Protein AF-A0A3A6NX16-F1 (afdb_monomer)

Radius of gyration: 18.38 Å; Cα contacts (8 Å, |Δi|>4): 315; chains: 1; bounding box: 46×54×52 Å

Nearest PDB structures (foldseek):
  1qys-assembly1_A  TM=7.594E-01  e=1.951E+00  unclassified

pLDDT: mean 85.38, std 14.46, range [30.22, 98.06]

Structure (mmCIF, N/CA/C/O backbone):
data_AF-A0A3A6NX16-F1
#
_entry.id   AF-A0A3A6NX16-F1
#
loop_
_atom_site.group_PDB
_atom_site.id
_atom_site.type_symbol
_atom_site.label_atom_id
_atom_site.label_alt_id
_atom_site.label_comp_id
_atom_site.label_asym_id
_atom_site.label_entity_id
_atom_site.label_seq_id
_atom_site.pdbx_PDB_ins_code
_atom_site.Cartn_x
_atom_site.Cartn_y
_atom_site.Cartn_z
_atom_site.occupancy
_atom_site.B_iso_or_equiv
_atom_site.auth_seq_id
_atom_site.auth_comp_id
_atom_site.auth_asym_id
_atom_site.auth_atom_id
_atom_site.pdbx_PDB_model_num
ATOM 1 N N . MET A 1 1 ? 10.074 -17.725 27.123 1.00 30.22 1 MET A N 1
ATOM 2 C CA . MET A 1 1 ? 9.004 -18.569 26.551 1.00 30.22 1 MET A CA 1
ATOM 3 C C . MET A 1 1 ? 8.259 -17.743 25.515 1.00 30.22 1 MET A C 1
ATOM 5 O O . MET A 1 1 ? 7.562 -16.812 25.888 1.00 30.22 1 MET A O 1
ATOM 9 N N . SER A 1 2 ? 8.503 -18.007 24.228 1.00 31.23 2 SER A N 1
ATOM 10 C CA . SER A 1 2 ? 7.833 -17.320 23.118 1.00 31.23 2 SER A CA 1
ATOM 11 C C . SER A 1 2 ? 6.435 -17.913 22.949 1.00 31.23 2 SER A C 1
ATOM 13 O O . SER A 1 2 ? 6.292 -19.089 22.618 1.00 31.23 2 SER A O 1
ATOM 15 N N . SER A 1 3 ? 5.406 -17.127 23.252 1.00 31.05 3 SER A N 1
ATOM 16 C CA . SER A 1 3 ? 4.016 -17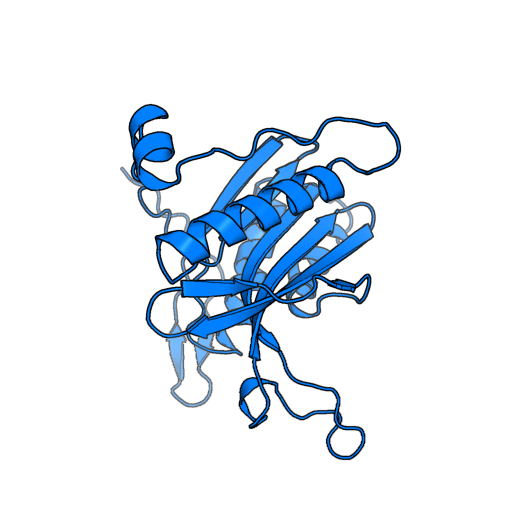.487 22.988 1.00 31.05 3 SER A CA 1
ATOM 17 C C . SER A 1 3 ? 3.767 -17.360 21.485 1.00 31.05 3 SER A C 1
ATOM 19 O O . SER A 1 3 ? 3.458 -16.273 20.998 1.00 31.05 3 SER A O 1
ATOM 21 N N . PHE A 1 4 ? 3.878 -18.465 20.748 1.00 38.28 4 PHE A N 1
ATOM 22 C CA . PHE A 1 4 ? 3.335 -18.550 19.396 1.00 38.28 4 PHE A CA 1
ATOM 23 C C . PHE A 1 4 ? 1.813 -18.374 19.472 1.00 38.28 4 PHE A C 1
ATOM 25 O O . PHE A 1 4 ? 1.086 -19.269 19.910 1.00 38.28 4 PHE A O 1
ATOM 32 N N . SER A 1 5 ? 1.337 -17.194 19.075 1.00 41.31 5 SER A N 1
ATOM 33 C CA . SER A 1 5 ? -0.071 -16.931 18.786 1.00 41.31 5 SER A CA 1
ATOM 34 C C . SER A 1 5 ? -0.510 -17.893 17.681 1.00 41.31 5 SER A C 1
ATOM 36 O O . SER A 1 5 ? -0.224 -17.670 16.507 1.00 41.31 5 SER A O 1
ATOM 38 N N . HIS A 1 6 ? -1.147 -19.000 18.058 1.00 40.78 6 HIS A N 1
ATOM 39 C CA . HIS A 1 6 ? -1.667 -19.975 17.108 1.00 40.78 6 HIS A CA 1
ATOM 40 C C . HIS A 1 6 ? -2.805 -19.324 16.317 1.00 40.78 6 HIS A C 1
ATOM 42 O O . HIS A 1 6 ? -3.879 -19.051 16.859 1.00 40.78 6 HIS A O 1
ATOM 48 N N . TYR A 1 7 ? -2.564 -19.066 15.033 1.00 49.22 7 TYR A N 1
ATOM 49 C CA . TYR A 1 7 ? -3.615 -18.706 14.092 1.00 49.22 7 TYR A CA 1
ATOM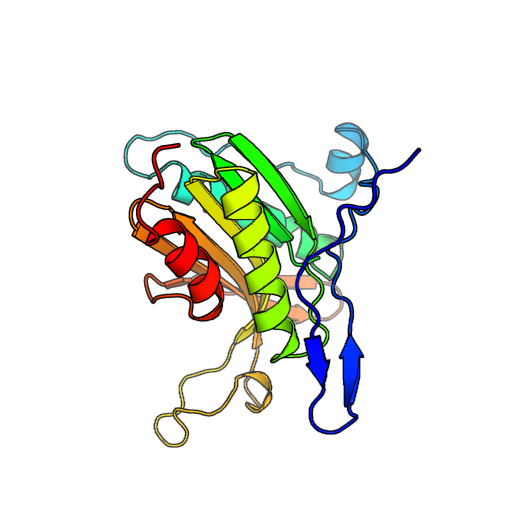 50 C C . TYR A 1 7 ? -4.677 -19.817 14.080 1.00 49.22 7 TYR A C 1
ATOM 52 O O . TYR A 1 7 ? -4.355 -21.001 14.019 1.00 49.22 7 TYR A O 1
ATOM 60 N N . ARG A 1 8 ? -5.958 -19.438 14.177 1.00 52.66 8 ARG A N 1
ATOM 61 C CA . ARG A 1 8 ? -7.108 -20.368 14.201 1.00 52.66 8 ARG A CA 1
ATOM 62 C C . ARG A 1 8 ? -7.601 -20.768 12.807 1.00 52.66 8 ARG A C 1
ATOM 64 O O . ARG A 1 8 ? -8.651 -21.394 12.701 1.00 52.66 8 ARG A O 1
ATOM 71 N N . ILE A 1 9 ? -6.899 -20.365 11.750 1.00 58.56 9 ILE A N 1
ATOM 72 C CA . ILE A 1 9 ? -7.273 -20.692 10.375 1.00 58.56 9 ILE A CA 1
ATOM 73 C C . ILE A 1 9 ? -6.296 -21.734 9.846 1.00 58.56 9 ILE A C 1
ATOM 75 O O . ILE A 1 9 ? -5.088 -21.512 9.825 1.00 58.56 9 ILE A O 1
ATOM 79 N N . VAL A 1 10 ? -6.855 -22.859 9.417 1.00 59.03 10 VAL A N 1
ATOM 80 C CA . VAL A 1 10 ? -6.158 -23.909 8.683 1.00 59.03 10 VAL A CA 1
ATOM 81 C C . VAL A 1 10 ? -6.579 -23.773 7.229 1.00 59.03 10 VAL A C 1
ATOM 83 O O . VAL A 1 10 ? -7.777 -23.778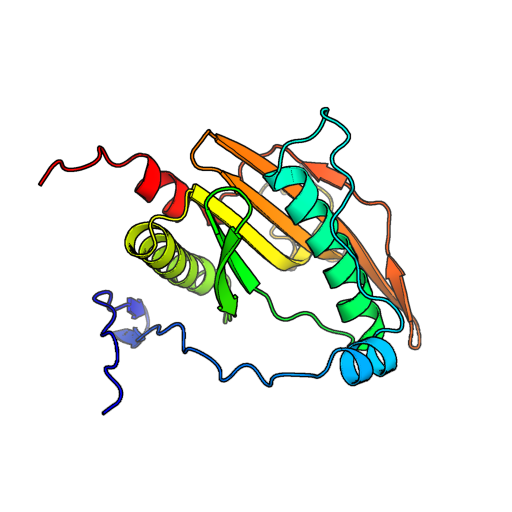 6.943 1.00 59.03 10 VAL A O 1
ATOM 86 N N . TRP A 1 11 ? -5.614 -23.635 6.326 1.00 68.19 11 TRP A N 1
ATOM 87 C CA . TRP A 1 11 ? -5.888 -23.611 4.896 1.00 68.19 11 TRP A CA 1
ATOM 88 C C . TRP A 1 11 ? -5.587 -24.982 4.317 1.00 68.19 11 TRP A C 1
ATOM 90 O O . TRP A 1 11 ? -4.546 -25.565 4.600 1.00 68.19 11 TRP A O 1
ATOM 100 N N . LEU A 1 12 ? -6.526 -25.510 3.540 1.00 75.56 12 LEU A N 1
ATOM 101 C CA . LEU A 1 12 ? -6.397 -26.801 2.881 1.00 75.56 12 LEU A CA 1
ATOM 102 C C . LEU A 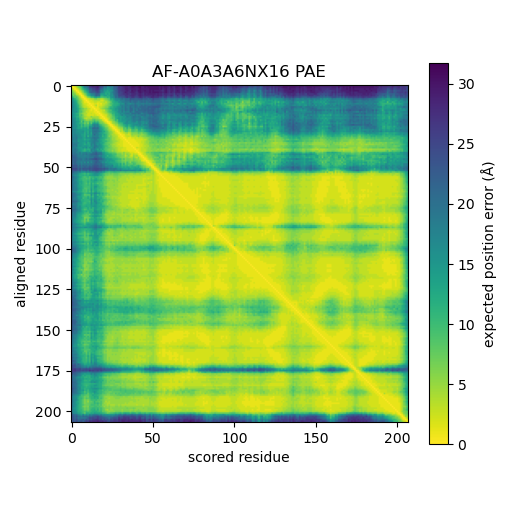1 12 ? -6.342 -26.562 1.376 1.00 75.56 12 LEU A C 1
ATOM 104 O O . LEU A 1 12 ? -7.310 -26.066 0.793 1.00 75.56 12 LEU A O 1
ATOM 108 N N . LYS A 1 13 ? -5.233 -26.932 0.736 1.00 72.44 13 LYS A N 1
ATOM 109 C CA . LYS A 1 13 ? -5.147 -26.955 -0.725 1.00 72.44 13 LYS A CA 1
ATOM 110 C C . LYS A 1 13 ? -6.027 -28.083 -1.241 1.00 72.44 13 LYS A C 1
ATOM 112 O O . LYS A 1 13 ? -5.691 -29.246 -1.079 1.00 72.44 13 LYS A O 1
ATOM 117 N N . LEU A 1 14 ? -7.152 -27.764 -1.876 1.00 75.12 14 LEU A N 1
ATOM 118 C CA . LEU A 1 14 ? -8.091 -28.787 -2.355 1.00 75.12 14 LEU A CA 1
ATOM 119 C C . LEU A 1 14 ? -7.477 -29.809 -3.336 1.00 75.12 14 LEU A C 1
ATOM 121 O O . LEU A 1 14 ? -7.807 -30.985 -3.203 1.00 75.12 14 LEU A O 1
ATOM 125 N N . PRO A 1 15 ? -6.584 -29.435 -4.278 1.00 77.00 15 PRO A N 1
ATOM 126 C CA . PRO A 1 15 ? -6.014 -30.406 -5.214 1.00 77.00 15 PRO A CA 1
ATOM 127 C C . PRO A 1 15 ? -5.043 -31.399 -4.565 1.00 77.00 15 PRO A C 1
ATOM 129 O O . PRO A 1 15 ? -4.977 -32.547 -4.992 1.00 77.00 15 PRO A O 1
ATOM 132 N N . THR A 1 16 ? -4.281 -30.963 -3.557 1.00 81.00 16 THR A N 1
ATOM 133 C CA . THR A 1 16 ? -3.234 -31.780 -2.916 1.00 81.00 16 THR A CA 1
ATOM 134 C C . THR A 1 16 ? -3.640 -32.308 -1.542 1.00 81.00 16 THR A C 1
ATOM 136 O O . THR A 1 16 ? -2.970 -33.178 -0.996 1.00 81.00 16 THR A O 1
ATOM 139 N N . LEU A 1 17 ? -4.738 -31.793 -0.980 1.00 79.56 17 LEU A N 1
ATOM 140 C CA . LEU A 1 17 ? -5.166 -31.971 0.410 1.00 79.56 17 LEU A CA 1
ATOM 141 C C . LEU A 1 17 ? -4.080 -31.604 1.433 1.00 79.56 17 LEU A C 1
ATOM 143 O O . LEU A 1 17 ? -4.136 -32.018 2.591 1.00 79.56 17 LEU A O 1
ATOM 147 N N . GLU A 1 18 ? -3.099 -30.804 1.022 1.00 76.81 18 GLU A N 1
ATOM 148 C CA . GLU A 1 18 ? -2.051 -30.325 1.908 1.00 76.81 18 GLU A CA 1
ATOM 149 C C . GLU A 1 18 ? -2.591 -29.209 2.791 1.00 76.81 18 GLU A C 1
ATOM 151 O O . GLU A 1 18 ? -3.256 -28.274 2.332 1.00 76.81 18 GLU A O 1
ATOM 156 N N . ILE A 1 19 ? -2.277 -29.313 4.077 1.00 71.56 19 ILE A N 1
ATOM 157 C CA . ILE A 1 19 ? -2.559 -28.268 5.046 1.00 71.56 19 ILE A CA 1
ATOM 158 C C . ILE A 1 19 ? -1.429 -27.243 4.987 1.00 71.56 19 ILE A C 1
ATOM 160 O O . ILE A 1 19 ? -0.277 -27.569 5.273 1.00 71.56 19 ILE A O 1
ATOM 164 N N . GLU A 1 20 ? -1.767 -25.995 4.683 1.00 65.38 20 GLU A N 1
ATOM 165 C CA . GLU A 1 20 ? -0.867 -24.863 4.853 1.00 65.38 20 GLU A CA 1
ATOM 166 C C . GLU A 1 20 ? -1.217 -24.072 6.112 1.00 65.38 20 GLU A C 1
ATOM 168 O O . GLU A 1 20 ? -2.339 -23.601 6.327 1.00 65.38 20 GLU A O 1
ATOM 173 N N . TYR A 1 21 ? -0.199 -23.916 6.955 1.00 62.16 21 TYR A N 1
ATOM 174 C CA . TYR A 1 21 ? -0.228 -23.017 8.094 1.00 62.16 21 TYR A CA 1
ATOM 175 C C . TYR A 1 21 ? 0.374 -21.688 7.664 1.00 62.16 21 TYR A C 1
ATOM 177 O O . TYR A 1 21 ? 1.591 -21.562 7.518 1.00 62.16 21 TYR A O 1
ATOM 185 N N . TYR A 1 22 ? -0.469 -20.677 7.498 1.00 62.78 22 TYR A N 1
ATOM 186 C CA . TYR A 1 22 ? 0.018 -19.322 7.300 1.00 62.78 22 TYR A CA 1
ATOM 187 C C . TYR A 1 22 ? 0.221 -18.662 8.658 1.00 62.78 22 TYR A C 1
ATOM 189 O O . TYR A 1 22 ? -0.709 -18.500 9.448 1.00 62.78 22 TYR A O 1
ATOM 197 N N . SER A 1 23 ? 1.462 -18.274 8.923 1.00 58.19 23 SER A N 1
ATOM 198 C CA . SER A 1 23 ? 1.802 -17.394 10.031 1.00 58.19 23 SER A CA 1
ATOM 199 C C . SER A 1 23 ? 2.431 -16.137 9.462 1.00 58.19 23 SER A C 1
ATOM 201 O O . SER A 1 23 ? 3.436 -16.250 8.753 1.00 58.19 23 SER A O 1
ATOM 203 N N . ILE A 1 24 ? 1.917 -14.958 9.815 1.00 61.41 24 ILE A N 1
ATOM 204 C CA . ILE A 1 24 ? 2.731 -13.753 9.670 1.00 61.41 24 ILE A CA 1
ATOM 205 C C . ILE A 1 24 ? 3.784 -13.860 10.766 1.00 61.41 24 ILE A C 1
ATOM 207 O O . ILE A 1 24 ? 3.491 -13.715 11.951 1.00 61.41 24 ILE A O 1
ATOM 211 N N . ARG A 1 25 ? 5.001 -14.249 10.387 1.00 57.19 25 ARG A N 1
ATOM 212 C CA . ARG A 1 25 ? 6.107 -14.274 11.339 1.00 57.19 25 ARG A CA 1
ATOM 213 C C . ARG A 1 25 ? 6.480 -12.831 11.628 1.00 57.19 25 ARG A C 1
ATOM 215 O O . ARG A 1 25 ? 6.750 -12.077 10.694 1.00 57.19 25 ARG A O 1
ATOM 222 N N . ASP A 1 26 ? 6.551 -12.481 12.907 1.00 58.38 26 ASP A N 1
ATOM 223 C CA . ASP A 1 26 ? 7.311 -11.311 13.326 1.00 58.38 26 ASP A CA 1
ATOM 224 C C . ASP A 1 26 ? 8.751 -11.532 12.848 1.00 58.38 26 ASP A C 1
ATOM 226 O O . ASP A 1 26 ? 9.490 -12.354 13.398 1.00 58.38 26 ASP A O 1
ATOM 230 N N . MET A 1 27 ? 9.135 -10.869 11.758 1.00 55.00 27 MET A N 1
ATOM 231 C CA . MET A 1 27 ? 10.531 -10.861 11.353 1.00 55.00 27 MET A CA 1
ATOM 232 C C . MET A 1 27 ? 11.284 -9.949 12.318 1.00 55.00 27 MET A C 1
ATOM 234 O O . MET A 1 27 ? 10.807 -8.844 12.594 1.00 55.00 27 MET A O 1
ATOM 238 N N . PRO A 1 28 ? 12.450 -10.369 12.837 1.00 55.69 28 PRO A N 1
ATOM 239 C CA . PRO A 1 28 ? 13.292 -9.472 13.606 1.00 55.69 28 PRO A CA 1
ATOM 240 C C . PRO A 1 28 ? 13.678 -8.296 12.705 1.00 55.69 28 PRO A C 1
ATOM 242 O O . PRO A 1 28 ? 14.456 -8.440 11.763 1.00 55.69 28 PRO A O 1
ATOM 245 N N . ILE A 1 29 ? 13.094 -7.131 12.977 1.00 61.44 29 ILE A N 1
ATOM 246 C CA . ILE A 1 29 ? 13.427 -5.901 12.268 1.00 61.44 29 ILE A CA 1
ATOM 247 C C . ILE A 1 29 ? 14.812 -5.494 12.755 1.00 61.44 29 ILE A C 1
ATOM 249 O O . ILE A 1 29 ? 14.979 -5.115 13.918 1.00 61.44 29 ILE A O 1
ATOM 253 N N . LYS A 1 30 ? 15.814 -5.584 11.874 1.00 73.75 30 LYS A N 1
ATOM 254 C CA . LYS A 1 30 ? 17.123 -4.997 12.149 1.00 73.75 30 LYS A CA 1
ATOM 255 C C . LYS A 1 30 ? 16.913 -3.505 12.394 1.00 73.75 30 LYS A C 1
ATOM 257 O O . LYS A 1 30 ? 16.416 -2.792 11.524 1.00 73.75 30 LYS A O 1
ATOM 262 N N . GLN A 1 31 ? 17.256 -3.049 13.592 1.00 75.62 31 GLN A N 1
ATOM 263 C CA . GLN A 1 31 ? 17.264 -1.626 13.889 1.00 75.62 31 GLN A CA 1
ATOM 264 C C . GLN A 1 31 ? 18.488 -1.014 13.219 1.00 75.62 31 GLN A C 1
ATOM 266 O O . GLN A 1 31 ? 19.602 -1.502 13.398 1.00 75.62 31 GLN A O 1
ATOM 271 N N . PHE A 1 32 ? 18.251 0.028 12.435 1.00 81.25 32 PHE A N 1
ATOM 272 C CA . PHE A 1 32 ? 19.298 0.845 11.841 1.00 81.25 32 PHE A CA 1
ATOM 273 C C . PHE A 1 32 ? 19.342 2.183 12.570 1.00 81.25 32 PHE A C 1
ATOM 275 O O . PHE A 1 32 ? 18.293 2.718 12.948 1.00 81.25 32 PHE A O 1
ATOM 282 N N . SER A 1 33 ? 20.538 2.734 12.758 1.00 87.44 33 SER A N 1
ATOM 283 C CA . SER A 1 33 ? 20.670 4.110 13.220 1.00 87.44 33 SER A CA 1
ATOM 284 C C . SER A 1 33 ? 20.188 5.081 12.141 1.00 87.44 33 SER A C 1
ATOM 286 O O . SER A 1 33 ? 20.111 4.763 10.949 1.00 87.44 33 SER A O 1
ATOM 288 N N . LYS A 1 34 ? 19.862 6.309 12.549 1.00 85.94 34 LYS A N 1
ATOM 289 C CA . LYS A 1 34 ? 19.485 7.360 11.599 1.00 85.94 34 LYS A CA 1
ATOM 290 C C . LYS A 1 34 ? 20.629 7.646 10.622 1.00 85.94 34 LYS A C 1
ATOM 292 O O . LYS A 1 34 ? 20.373 7.904 9.450 1.00 85.94 34 LYS A O 1
ATOM 297 N N . GLU A 1 35 ? 21.866 7.585 11.101 1.00 89.75 35 GLU A N 1
ATOM 298 C CA . GLU A 1 35 ? 23.083 7.809 10.324 1.00 89.75 35 GLU A CA 1
ATOM 299 C C . GLU A 1 35 ? 23.265 6.720 9.264 1.00 89.75 35 GLU A C 1
ATOM 301 O O . GLU A 1 35 ? 23.503 7.052 8.108 1.00 89.75 35 GLU A O 1
ATOM 306 N N . GLU A 1 36 ? 23.064 5.445 9.617 1.00 88.81 36 GLU A N 1
ATOM 307 C CA . GLU A 1 36 ? 23.107 4.327 8.662 1.00 88.81 36 GLU A CA 1
ATOM 308 C C . GLU A 1 36 ? 22.044 4.486 7.567 1.00 88.81 36 GLU A C 1
ATOM 310 O O . GLU A 1 36 ? 22.325 4.307 6.380 1.00 88.81 36 GLU A O 1
ATOM 315 N N . LEU A 1 37 ? 20.821 4.870 7.948 1.00 87.19 37 LEU A N 1
ATOM 316 C CA . LEU A 1 37 ? 19.737 5.092 6.991 1.00 87.19 37 LEU A CA 1
ATOM 317 C C . LEU A 1 37 ? 20.008 6.294 6.079 1.00 87.19 37 LEU A C 1
ATOM 319 O O . LEU A 1 37 ? 19.726 6.224 4.886 1.00 87.19 37 LEU A O 1
ATOM 323 N N . LEU A 1 38 ? 20.558 7.387 6.612 1.00 89.12 38 LEU A N 1
ATOM 324 C CA . LEU A 1 38 ? 20.944 8.553 5.815 1.00 89.12 38 LEU A CA 1
ATOM 325 C C . LEU A 1 38 ? 22.119 8.243 4.889 1.00 89.12 38 LEU A C 1
ATOM 327 O O . LEU A 1 38 ? 22.115 8.693 3.749 1.00 89.12 38 LEU A O 1
ATOM 331 N N . GLN A 1 39 ? 23.090 7.452 5.343 1.00 90.81 39 GLN A N 1
ATOM 332 C CA . GLN A 1 39 ? 24.206 7.009 4.514 1.00 90.81 39 GLN A CA 1
ATOM 333 C C . GLN A 1 39 ? 23.719 6.154 3.342 1.00 90.81 39 GLN A C 1
ATOM 335 O O . GLN A 1 39 ? 24.193 6.329 2.223 1.00 90.81 39 GLN A O 1
ATOM 340 N N . LYS A 1 40 ? 22.767 5.247 3.592 1.00 90.31 40 LYS A N 1
ATOM 341 C CA . LYS A 1 40 ? 22.240 4.343 2.566 1.00 90.31 40 LYS A CA 1
ATOM 342 C C . LYS A 1 40 ? 21.275 5.040 1.604 1.00 90.31 40 LYS A C 1
ATOM 344 O O . LYS A 1 40 ? 21.428 4.931 0.395 1.00 90.31 40 LYS A O 1
ATOM 349 N N . TYR A 1 41 ? 20.277 5.745 2.131 1.00 89.44 41 TYR A N 1
ATOM 350 C CA . TYR A 1 41 ? 19.167 6.286 1.338 1.00 89.44 41 TYR A CA 1
ATOM 351 C C . TYR A 1 41 ? 19.318 7.776 0.995 1.00 89.44 41 TYR A C 1
ATOM 353 O O . TYR A 1 41 ? 18.494 8.332 0.268 1.00 89.44 41 TYR A O 1
ATOM 361 N N . GLY A 1 42 ? 20.340 8.452 1.527 1.00 88.44 42 GLY A N 1
ATOM 362 C CA . GLY A 1 42 ? 20.666 9.862 1.278 1.00 88.44 42 GLY A CA 1
ATOM 363 C C . GLY A 1 42 ? 19.720 10.863 1.950 1.00 88.44 42 GLY A C 1
ATOM 364 O O . GLY A 1 42 ? 20.160 11.864 2.513 1.00 88.44 42 GLY A O 1
ATOM 365 N N . LYS A 1 43 ? 18.410 10.605 1.921 1.00 86.50 43 LYS A N 1
ATOM 366 C CA . LYS A 1 43 ? 17.383 11.431 2.559 1.00 86.50 43 LYS A CA 1
ATOM 367 C C . LYS A 1 43 ? 16.306 10.568 3.199 1.00 86.50 43 LYS A C 1
ATOM 369 O O . LYS A 1 43 ? 15.900 9.544 2.659 1.00 86.50 43 LYS A O 1
ATOM 374 N N . LEU A 1 44 ? 15.790 11.040 4.327 1.00 80.81 44 LEU A N 1
ATOM 375 C CA . LEU A 1 44 ? 14.595 10.484 4.949 1.00 80.81 44 LEU A CA 1
ATOM 376 C C . LEU A 1 44 ? 13.405 11.371 4.603 1.00 80.81 44 LEU A C 1
ATOM 378 O O . LEU A 1 44 ? 13.469 12.592 4.750 1.00 80.81 44 LEU A O 1
ATOM 382 N N . VAL A 1 45 ? 12.311 10.761 4.151 1.00 81.25 45 VAL A N 1
ATOM 383 C CA . VAL A 1 45 ? 11.060 11.493 3.933 1.00 81.25 45 VAL A CA 1
ATOM 384 C C . VAL A 1 45 ? 10.435 11.759 5.297 1.00 81.25 45 VAL A C 1
ATOM 386 O O . VAL A 1 45 ? 9.943 10.837 5.957 1.00 81.25 45 VAL A O 1
ATOM 389 N N . GLY A 1 46 ? 10.505 13.019 5.722 1.00 74.75 46 GLY A N 1
ATOM 390 C CA . GLY A 1 46 ? 9.855 13.502 6.933 1.00 74.75 46 GLY A CA 1
ATOM 391 C C . GLY A 1 46 ? 8.327 13.529 6.811 1.00 74.75 46 GLY A C 1
ATOM 392 O O . GLY A 1 46 ? 7.780 13.291 5.730 1.00 74.75 46 GLY A O 1
ATOM 393 N N . PRO A 1 47 ? 7.623 13.822 7.915 1.00 74.12 47 PRO A N 1
ATOM 394 C CA . PRO A 1 47 ? 6.177 13.977 7.889 1.00 74.12 47 PRO A CA 1
ATOM 395 C C . PRO A 1 47 ? 5.782 15.100 6.924 1.00 74.12 47 PRO A C 1
ATOM 397 O O . PRO A 1 47 ? 6.346 16.193 6.967 1.00 74.12 47 PRO A O 1
ATOM 400 N N . GLN A 1 48 ? 4.794 14.838 6.067 1.00 74.19 48 GLN A N 1
ATOM 401 C CA . GLN A 1 48 ? 4.228 15.870 5.194 1.00 74.19 48 GLN A CA 1
ATOM 402 C C . GLN A 1 48 ? 3.587 16.966 6.056 1.00 74.19 48 GLN A C 1
ATOM 404 O O . GLN A 1 48 ? 2.888 16.615 7.007 1.00 74.19 48 GLN A O 1
ATOM 409 N N . PRO A 1 49 ? 3.774 18.267 5.781 1.00 71.75 49 PRO A N 1
ATOM 410 C CA . PRO A 1 49 ? 3.152 19.325 6.574 1.00 71.75 49 PRO A CA 1
ATOM 411 C C . PRO A 1 49 ? 1.620 19.196 6.572 1.00 71.75 49 PRO A C 1
ATOM 413 O O . PRO A 1 49 ? 1.014 18.714 5.612 1.00 71.75 49 PRO A O 1
ATOM 416 N N . ASN A 1 50 ? 0.988 19.553 7.693 1.00 76.81 50 ASN A N 1
ATOM 417 C CA . ASN A 1 50 ? -0.468 19.589 7.775 1.00 76.81 50 ASN A CA 1
ATOM 418 C C . ASN A 1 50 ? -0.964 20.931 7.232 1.00 76.81 50 ASN A C 1
ATOM 420 O O . ASN A 1 50 ? -0.951 21.926 7.950 1.00 76.81 50 ASN A O 1
ATOM 424 N N . ASN A 1 51 ? -1.404 20.935 5.978 1.00 74.50 51 ASN A N 1
ATOM 425 C CA . ASN A 1 51 ? -1.932 22.133 5.327 1.00 74.50 51 ASN A CA 1
ATOM 426 C C . ASN A 1 51 ? -3.464 22.258 5.474 1.00 74.50 51 ASN A C 1
ATOM 428 O O . ASN A 1 51 ? -4.059 23.112 4.834 1.00 74.50 51 ASN A O 1
ATOM 432 N N . GLY A 1 52 ? -4.114 21.408 6.282 1.00 73.19 52 GLY A N 1
ATOM 433 C CA . GLY A 1 52 ? -5.560 21.443 6.549 1.00 73.19 52 GLY A CA 1
ATOM 434 C C . GLY A 1 52 ? -6.446 20.754 5.502 1.00 73.19 52 GLY A C 1
ATOM 435 O O . GLY A 1 52 ? -7.491 20.223 5.861 1.00 73.19 52 GLY A O 1
ATOM 436 N N . ASP A 1 53 ? -6.005 20.674 4.245 1.00 78.38 53 ASP A N 1
ATOM 437 C CA . ASP A 1 53 ? -6.848 20.198 3.132 1.00 78.38 53 ASP A CA 1
ATOM 438 C C . ASP A 1 53 ? -6.843 18.678 2.909 1.00 78.38 53 ASP A C 1
ATOM 440 O O . ASP A 1 53 ? -7.668 18.141 2.169 1.00 78.38 53 ASP A O 1
ATOM 444 N N . LYS A 1 54 ? -5.880 17.961 3.494 1.00 85.50 54 LYS A N 1
ATOM 445 C CA . LYS A 1 54 ? -5.683 16.522 3.268 1.00 85.50 54 LYS A CA 1
ATOM 446 C C . LYS A 1 54 ? -5.794 15.748 4.571 1.00 85.50 54 LYS A C 1
ATOM 448 O O . LYS A 1 54 ? -5.244 16.160 5.594 1.00 85.50 54 LYS A O 1
ATOM 453 N N . SER A 1 55 ? -6.461 14.597 4.510 1.00 91.31 55 SER A N 1
ATOM 454 C CA . SER A 1 55 ? -6.589 13.685 5.645 1.00 91.31 55 SER A CA 1
ATOM 455 C C . SER A 1 55 ? -5.215 13.219 6.148 1.00 91.31 55 SER A C 1
ATOM 457 O O . SER A 1 55 ? -4.199 13.248 5.439 1.00 91.31 55 SER A O 1
ATOM 459 N N . ILE A 1 56 ? -5.181 12.738 7.392 1.00 91.19 56 ILE A N 1
ATOM 460 C CA . ILE A 1 56 ? -3.984 12.103 7.951 1.00 91.19 56 ILE A CA 1
ATOM 461 C C . ILE A 1 56 ? -3.572 10.866 7.138 1.00 91.19 56 ILE A C 1
ATOM 463 O O . ILE A 1 56 ? -2.384 10.678 6.878 1.00 91.19 56 ILE A O 1
ATOM 467 N N . LEU A 1 57 ? -4.545 10.072 6.676 1.00 94.25 57 LEU A N 1
ATOM 468 C CA . LEU A 1 57 ? -4.305 8.869 5.884 1.00 94.25 57 LEU A CA 1
ATOM 469 C C . LEU A 1 57 ? -3.631 9.213 4.552 1.00 94.25 57 LEU A C 1
ATOM 471 O O . LEU A 1 57 ? -2.624 8.600 4.202 1.00 94.25 57 LEU A O 1
ATOM 475 N N . PHE A 1 58 ? -4.127 10.239 3.858 1.00 94.44 58 PHE A N 1
ATOM 476 C CA . PHE A 1 58 ? -3.543 10.747 2.619 1.00 94.44 58 PHE A CA 1
ATOM 477 C C . PHE A 1 58 ? -2.093 11.189 2.808 1.00 94.44 58 PHE A C 1
ATOM 479 O O . PHE A 1 58 ? -1.211 10.805 2.038 1.00 94.44 58 PHE A O 1
ATOM 486 N N . ARG A 1 59 ? -1.819 11.961 3.865 1.00 93.06 59 ARG A N 1
ATOM 487 C CA . ARG A 1 59 ? -0.466 12.447 4.173 1.00 93.06 59 ARG A CA 1
ATOM 488 C C . ARG A 1 59 ? 0.506 11.304 4.462 1.00 93.06 59 ARG A C 1
ATOM 490 O O . ARG A 1 59 ? 1.618 11.312 3.936 1.00 93.06 59 ARG A O 1
ATOM 497 N N . LEU A 1 60 ? 0.084 10.317 5.253 1.00 93.44 60 LEU A N 1
ATOM 498 C CA . LEU A 1 60 ? 0.898 9.139 5.556 1.00 93.44 60 LEU A CA 1
ATOM 499 C C . LEU A 1 60 ? 1.130 8.281 4.308 1.00 93.44 60 LEU A C 1
ATOM 501 O O . LEU A 1 60 ? 2.268 7.915 4.028 1.00 93.44 60 LEU A O 1
ATOM 505 N N . ALA A 1 61 ? 0.095 8.019 3.507 1.00 95.50 61 ALA A N 1
ATOM 506 C CA . ALA A 1 61 ? 0.232 7.269 2.258 1.00 95.50 61 ALA A CA 1
ATOM 507 C C . ALA A 1 61 ? 1.165 7.977 1.263 1.00 95.50 61 ALA A C 1
ATOM 509 O O . ALA A 1 61 ? 2.017 7.331 0.655 1.00 95.50 61 ALA A O 1
ATOM 510 N N . THR A 1 62 ? 1.078 9.308 1.162 1.00 95.06 62 THR A N 1
ATOM 511 C CA . THR A 1 62 ? 2.007 10.125 0.361 1.00 95.06 62 THR A CA 1
ATOM 512 C C . THR A 1 62 ? 3.447 9.953 0.843 1.00 95.06 62 THR A C 1
ATOM 514 O O . THR A 1 62 ? 4.354 9.748 0.037 1.00 95.06 62 THR A O 1
ATOM 517 N N . GLN A 1 63 ? 3.668 10.016 2.159 1.00 93.12 63 GLN A N 1
ATOM 518 C CA . GLN A 1 63 ? 4.991 9.828 2.748 1.00 93.12 63 GLN A CA 1
ATOM 519 C C . GLN A 1 63 ? 5.549 8.434 2.434 1.00 93.12 63 GLN A C 1
ATOM 521 O O . GLN A 1 63 ? 6.687 8.329 1.980 1.00 93.12 63 GLN A O 1
ATOM 526 N N . PHE A 1 64 ? 4.751 7.379 2.614 1.00 94.75 64 PHE A N 1
ATOM 527 C CA . PHE A 1 64 ? 5.175 6.011 2.322 1.00 94.75 64 PHE A CA 1
ATOM 528 C C . PHE A 1 64 ? 5.431 5.763 0.839 1.00 94.75 64 PHE A C 1
ATOM 530 O O . PHE A 1 64 ? 6.385 5.067 0.507 1.00 94.75 64 PHE A O 1
ATOM 537 N N . LYS A 1 65 ? 4.653 6.375 -0.058 1.00 96.31 65 LYS A N 1
ATOM 538 C CA . LYS A 1 65 ? 4.909 6.342 -1.504 1.00 96.31 65 LYS A CA 1
ATOM 539 C C . LYS A 1 65 ? 6.285 6.928 -1.838 1.00 96.31 65 LYS A C 1
ATOM 541 O O . LYS A 1 65 ? 7.056 6.307 -2.565 1.00 96.31 65 LYS A O 1
ATOM 546 N N . GLU A 1 66 ? 6.630 8.096 -1.294 1.00 95.62 66 GLU A N 1
ATOM 547 C CA . GLU A 1 66 ? 7.954 8.689 -1.536 1.00 95.62 66 GLU A CA 1
ATOM 548 C C . GLU A 1 66 ? 9.090 7.870 -0.904 1.00 95.62 66 GLU A C 1
ATOM 550 O O . GLU A 1 66 ? 10.160 7.752 -1.497 1.00 95.62 66 GLU A O 1
ATOM 555 N N . GLN A 1 67 ? 8.865 7.257 0.264 1.00 93.56 67 GLN A N 1
ATOM 556 C CA . GLN A 1 67 ? 9.837 6.336 0.867 1.00 93.56 67 GLN A CA 1
ATOM 557 C C . GLN A 1 67 ? 10.039 5.086 0.007 1.00 93.56 67 GLN A C 1
ATOM 559 O O . GLN A 1 67 ? 11.179 4.700 -0.229 1.00 93.56 67 GLN A O 1
ATOM 564 N N . ALA A 1 68 ? 8.958 4.507 -0.515 1.00 95.38 68 ALA A N 1
ATOM 565 C CA . ALA A 1 68 ? 9.006 3.354 -1.405 1.00 95.38 68 ALA A CA 1
ATOM 566 C C . ALA A 1 68 ? 9.789 3.663 -2.687 1.00 95.38 68 ALA A C 1
ATOM 568 O O . ALA A 1 68 ? 10.613 2.862 -3.104 1.00 95.38 68 ALA A O 1
ATOM 569 N N . LYS A 1 69 ? 9.621 4.854 -3.274 1.00 95.69 69 LYS A N 1
ATOM 570 C CA . LYS A 1 69 ? 10.422 5.279 -4.436 1.00 95.69 69 LYS A CA 1
ATOM 571 C C . LYS A 1 69 ? 11.919 5.322 -4.117 1.00 95.69 69 LYS A C 1
ATOM 573 O O . LYS A 1 69 ? 12.726 4.867 -4.919 1.00 95.69 69 LYS A O 1
ATOM 578 N N . ILE A 1 70 ? 12.301 5.847 -2.952 1.00 94.44 70 ILE A N 1
ATOM 579 C CA . ILE A 1 70 ? 13.712 5.898 -2.535 1.00 94.44 70 ILE A CA 1
ATOM 580 C C . ILE A 1 70 ? 14.258 4.490 -2.294 1.00 94.44 70 ILE A C 1
ATOM 582 O O . ILE A 1 70 ? 15.327 4.166 -2.799 1.00 94.44 70 ILE A O 1
ATOM 586 N N . MET A 1 71 ? 13.526 3.663 -1.542 1.00 92.75 71 MET A N 1
ATOM 587 C CA . MET A 1 71 ? 13.928 2.287 -1.246 1.00 92.75 71 MET A CA 1
ATOM 588 C C . MET A 1 71 ? 14.090 1.483 -2.530 1.00 92.75 71 MET A C 1
ATOM 590 O O . MET A 1 71 ? 15.151 0.917 -2.738 1.00 92.75 71 MET A O 1
ATOM 594 N N . LEU A 1 72 ? 13.108 1.527 -3.432 1.00 93.94 72 LEU A N 1
ATOM 595 C CA . LEU A 1 72 ? 13.180 0.820 -4.704 1.00 93.94 72 LEU A CA 1
ATOM 596 C C . LEU A 1 72 ? 14.386 1.293 -5.528 1.00 93.94 72 LEU A C 1
ATOM 598 O O . LEU A 1 72 ? 15.139 0.470 -6.030 1.00 93.94 72 LEU A O 1
ATOM 602 N N . ALA A 1 73 ? 14.616 2.608 -5.624 1.00 93.44 73 ALA A N 1
ATOM 603 C CA . ALA A 1 73 ? 15.736 3.162 -6.387 1.00 93.44 73 ALA A CA 1
ATOM 604 C C . ALA A 1 73 ? 17.121 2.762 -5.850 1.00 93.44 73 ALA A C 1
ATOM 606 O O . ALA A 1 73 ? 18.072 2.722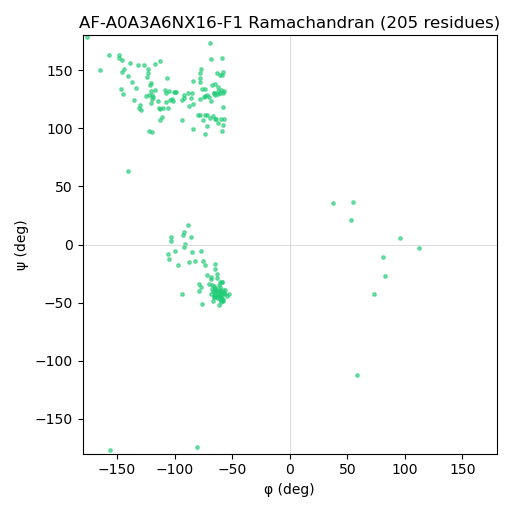 -6.627 1.00 93.44 73 ALA A O 1
ATOM 607 N N . VAL A 1 74 ? 17.243 2.509 -4.543 1.00 92.31 74 VAL A N 1
ATOM 608 C CA . VAL A 1 74 ? 18.510 2.141 -3.891 1.00 92.31 74 VAL A CA 1
ATOM 609 C C . VAL A 1 74 ? 18.688 0.624 -3.806 1.00 92.31 74 VAL A C 1
ATOM 611 O O . VAL A 1 74 ? 19.782 0.130 -4.059 1.00 92.31 74 VAL A O 1
ATOM 614 N N . ASP A 1 75 ? 17.629 -0.108 -3.461 1.00 91.12 75 ASP A N 1
ATOM 615 C CA . ASP A 1 75 ? 17.677 -1.544 -3.165 1.00 91.12 75 ASP A CA 1
ATOM 616 C C . ASP A 1 75 ? 17.292 -2.421 -4.363 1.00 91.12 75 ASP A C 1
ATOM 618 O O . ASP A 1 75 ? 17.613 -3.605 -4.383 1.00 91.12 75 ASP A O 1
ATOM 622 N N . GLY A 1 76 ? 16.628 -1.863 -5.379 1.00 91.12 76 GLY A N 1
ATOM 623 C CA . GLY A 1 76 ? 16.195 -2.586 -6.580 1.00 91.12 76 GLY A CA 1
ATOM 624 C C . GLY A 1 76 ? 14.900 -3.390 -6.422 1.00 91.12 76 GLY A C 1
ATOM 625 O O . GLY A 1 76 ? 14.340 -3.835 -7.429 1.00 91.12 76 GLY A O 1
ATOM 626 N N . GLU A 1 77 ? 14.426 -3.542 -5.185 1.00 89.50 77 GLU A N 1
ATOM 627 C CA . GLU A 1 77 ? 13.210 -4.254 -4.791 1.00 89.50 77 GLU A CA 1
ATOM 628 C C . GLU A 1 77 ? 12.565 -3.615 -3.547 1.00 89.50 77 GLU A C 1
ATOM 630 O O . GLU A 1 77 ? 13.202 -2.882 -2.785 1.00 89.50 77 GLU A O 1
ATOM 635 N N . LEU A 1 78 ? 11.284 -3.902 -3.335 1.00 91.31 78 LEU A N 1
ATOM 636 C CA . LEU A 1 78 ? 10.487 -3.511 -2.185 1.00 91.31 78 LEU A CA 1
ATOM 637 C C . LEU A 1 78 ? 9.863 -4.735 -1.532 1.00 91.31 78 LEU A C 1
ATOM 639 O O . LEU A 1 78 ? 9.088 -5.490 -2.123 1.00 91.31 78 LEU A O 1
ATOM 643 N N . LEU A 1 79 ? 10.080 -4.844 -0.228 1.00 89.75 79 LEU A N 1
ATOM 644 C CA . LEU A 1 79 ? 9.257 -5.713 0.590 1.00 89.75 79 LEU A CA 1
ATOM 645 C C . LEU A 1 79 ? 7.823 -5.169 0.622 1.00 89.75 79 LEU A C 1
ATOM 647 O O . LEU A 1 79 ? 7.604 -3.997 0.933 1.00 89.75 79 LEU A O 1
ATOM 651 N N . THR A 1 80 ? 6.839 -6.029 0.358 1.00 93.00 80 THR A N 1
ATOM 652 C CA . THR A 1 80 ? 5.436 -5.643 0.536 1.00 93.00 80 THR A CA 1
ATOM 653 C C . THR A 1 80 ? 5.110 -5.588 2.025 1.00 93.00 80 THR A C 1
ATOM 655 O O . THR A 1 80 ? 5.374 -6.540 2.758 1.00 93.00 80 THR A O 1
ATOM 658 N N . ILE A 1 81 ? 4.550 -4.477 2.499 1.00 93.44 81 ILE A N 1
ATOM 659 C CA . ILE A 1 81 ? 4.274 -4.247 3.921 1.00 93.44 81 ILE A CA 1
ATOM 660 C C . ILE A 1 81 ? 2.859 -3.695 4.088 1.00 93.44 81 ILE A C 1
ATOM 662 O O . ILE A 1 81 ? 2.459 -2.759 3.397 1.00 93.44 81 ILE A O 1
ATOM 666 N N . ALA A 1 82 ? 2.117 -4.238 5.055 1.00 95.88 82 ALA A N 1
ATOM 667 C CA . ALA A 1 82 ? 0.904 -3.625 5.587 1.00 95.88 82 ALA A CA 1
ATOM 668 C C . ALA A 1 82 ? 1.203 -2.880 6.889 1.00 95.88 82 ALA A C 1
ATOM 670 O O . ALA A 1 82 ? 1.797 -3.421 7.818 1.00 95.88 82 ALA A O 1
ATOM 671 N N . MET A 1 83 ? 0.743 -1.642 6.983 1.00 95.56 83 MET A N 1
ATOM 672 C CA . MET A 1 83 ? 0.889 -0.782 8.148 1.00 95.56 83 MET A CA 1
ATOM 673 C C . MET A 1 83 ? -0.484 -0.553 8.749 1.00 95.56 83 MET A C 1
ATOM 675 O O . MET A 1 83 ? -1.370 0.008 8.106 1.00 95.56 83 MET A O 1
ATOM 679 N N . LEU A 1 84 ? -0.658 -1.020 9.980 1.00 95.94 84 LEU A N 1
ATOM 680 C CA . LEU A 1 84 ? -1.895 -0.884 10.730 1.00 95.94 84 LEU A CA 1
ATOM 681 C C . LEU A 1 84 ? -1.827 0.389 11.560 1.00 95.94 84 LEU A C 1
ATOM 683 O O . LEU A 1 84 ? -0.864 0.599 12.298 1.00 95.94 84 LEU A O 1
ATOM 687 N N . LEU A 1 85 ? -2.847 1.227 11.441 1.00 95.38 85 LEU A N 1
ATOM 688 C CA . LEU A 1 85 ? -2.846 2.588 11.958 1.00 95.38 85 LEU A CA 1
ATOM 689 C C . LEU A 1 85 ? -4.017 2.804 12.912 1.00 95.38 85 LEU A C 1
ATOM 691 O O . LEU A 1 85 ? -5.103 2.254 12.723 1.00 95.38 85 LEU A O 1
ATOM 695 N N . SER A 1 86 ? -3.803 3.653 13.910 1.00 92.38 86 SER A N 1
ATOM 696 C CA . SER A 1 86 ? -4.875 4.297 14.662 1.00 92.38 86 SER A CA 1
ATOM 697 C C . SER A 1 86 ? -4.580 5.780 14.726 1.00 92.38 86 SER A C 1
ATOM 699 O O . SER A 1 86 ? -3.564 6.172 15.297 1.00 92.38 86 SER A O 1
ATOM 701 N N . GLU A 1 87 ? -5.471 6.581 14.143 1.00 85.81 87 GLU A N 1
ATOM 702 C CA . GLU A 1 87 ? -5.280 8.028 13.990 1.00 85.81 87 GLU A CA 1
ATOM 703 C C . GLU A 1 87 ? -3.993 8.324 13.200 1.00 85.81 87 GLU A C 1
ATOM 705 O O . GLU A 1 87 ? -3.922 8.004 12.013 1.00 85.81 87 GLU A O 1
ATOM 710 N N . ASP A 1 88 ? -2.976 8.897 13.841 1.00 82.19 88 ASP A N 1
ATOM 711 C CA . ASP A 1 88 ? -1.675 9.230 13.259 1.00 82.19 88 ASP A CA 1
ATOM 712 C C . ASP A 1 88 ? -0.553 8.250 13.651 1.00 82.19 88 ASP A C 1
ATOM 714 O O . ASP A 1 88 ? 0.599 8.430 13.248 1.00 82.19 88 ASP A O 1
ATOM 718 N N . LYS A 1 89 ? -0.866 7.192 14.413 1.00 88.06 89 LYS A N 1
ATOM 719 C CA . LYS A 1 89 ? 0.129 6.247 14.940 1.00 88.06 89 LYS A CA 1
ATOM 720 C C . LYS A 1 89 ? 0.117 4.928 14.190 1.00 88.06 89 LYS A C 1
ATOM 722 O O . LYS A 1 89 ? -0.920 4.279 14.052 1.00 88.06 89 LYS A O 1
ATOM 727 N N . ILE A 1 90 ? 1.307 4.478 13.803 1.00 90.75 90 ILE A N 1
ATOM 728 C CA . ILE A 1 90 ? 1.535 3.111 13.330 1.00 90.75 90 ILE A CA 1
ATOM 729 C C . ILE A 1 90 ? 1.477 2.183 14.546 1.00 90.75 90 ILE A C 1
ATOM 731 O O . ILE A 1 90 ? 2.347 2.219 15.414 1.00 90.75 90 ILE A O 1
ATOM 735 N N . LEU A 1 91 ? 0.443 1.349 14.613 1.00 89.94 91 LEU A N 1
ATOM 736 C CA . LEU A 1 91 ? 0.286 0.327 15.647 1.00 89.94 91 LEU A CA 1
ATOM 737 C C . LEU A 1 91 ? 1.144 -0.903 15.367 1.00 89.94 91 LEU A C 1
ATOM 739 O O . LEU A 1 91 ? 1.571 -1.592 16.298 1.00 89.94 91 LEU A O 1
ATOM 743 N N . HIS A 1 92 ? 1.319 -1.236 14.088 1.00 90.00 92 HIS A N 1
ATOM 744 C CA . HIS A 1 92 ? 2.062 -2.414 13.671 1.00 90.00 92 HIS A CA 1
ATOM 745 C C . HIS A 1 92 ? 2.430 -2.361 12.191 1.00 90.00 92 HIS A C 1
ATOM 747 O O . HIS A 1 92 ? 1.685 -1.805 11.387 1.00 90.00 92 HIS A O 1
ATOM 753 N N . MET A 1 93 ? 3.548 -2.991 11.840 1.00 89.75 93 MET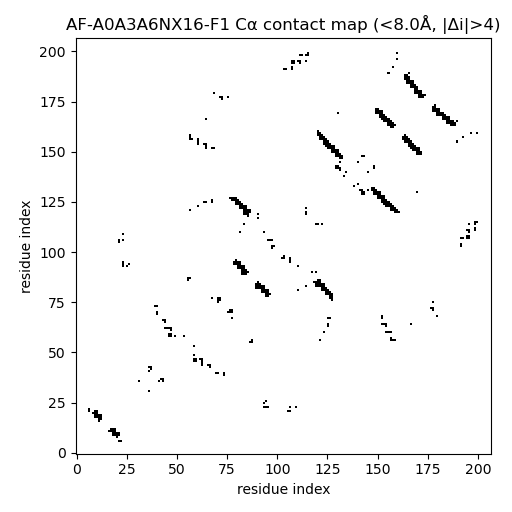 A N 1
ATOM 754 C CA . MET A 1 93 ? 3.971 -3.215 10.462 1.00 89.75 93 MET A CA 1
ATOM 755 C C . MET A 1 93 ? 4.070 -4.721 10.241 1.00 89.75 93 MET A C 1
ATOM 757 O O . MET A 1 93 ? 4.742 -5.411 11.002 1.00 89.75 93 MET A O 1
ATOM 761 N N . LEU A 1 94 ? 3.379 -5.215 9.222 1.00 89.94 94 LEU A N 1
ATOM 762 C CA . LEU A 1 94 ? 3.300 -6.620 8.853 1.00 89.94 94 LEU A CA 1
ATOM 763 C C . LEU A 1 94 ? 4.006 -6.783 7.504 1.00 89.94 94 LEU A C 1
ATOM 765 O O . LEU A 1 94 ? 3.452 -6.341 6.493 1.00 89.94 94 LEU A O 1
ATOM 769 N N . PRO A 1 95 ? 5.208 -7.378 7.450 1.00 88.50 95 PRO A N 1
ATOM 770 C CA . PRO A 1 95 ? 5.784 -7.777 6.178 1.00 88.50 95 PRO A CA 1
ATOM 771 C C . PRO A 1 95 ? 4.908 -8.875 5.571 1.00 88.50 95 PRO A C 1
ATOM 773 O O . PRO A 1 95 ? 4.556 -9.851 6.237 1.00 88.50 95 PRO A O 1
ATOM 776 N N . LEU A 1 96 ? 4.522 -8.693 4.315 1.00 88.44 96 LEU A N 1
ATOM 777 C CA . LEU A 1 96 ? 3.644 -9.599 3.594 1.00 88.44 96 LEU A CA 1
ATOM 778 C C . LEU A 1 96 ? 4.454 -10.346 2.543 1.00 88.44 96 LEU A C 1
ATOM 780 O O . LEU A 1 96 ? 5.205 -9.750 1.773 1.00 88.44 96 LEU A O 1
ATOM 784 N N . HIS A 1 97 ? 4.265 -11.658 2.500 1.00 84.19 97 HIS A N 1
ATOM 785 C CA . HIS A 1 97 ? 4.830 -12.506 1.466 1.00 84.19 97 HIS A CA 1
ATOM 786 C C . HIS A 1 97 ? 3.690 -13.213 0.745 1.00 84.19 97 HIS A C 1
ATOM 788 O O . HIS A 1 97 ? 2.904 -13.923 1.371 1.00 84.19 97 HIS A O 1
ATOM 794 N N . PHE A 1 98 ? 3.602 -13.006 -0.565 1.00 83.19 98 PHE A N 1
ATOM 795 C CA . PHE A 1 98 ? 2.611 -13.649 -1.416 1.00 83.19 98 PHE A CA 1
ATOM 796 C C . PHE A 1 98 ? 3.332 -14.647 -2.315 1.00 83.19 98 PHE A C 1
ATOM 798 O O . PHE A 1 98 ? 4.183 -14.263 -3.110 1.00 83.19 98 PHE A O 1
ATOM 805 N N . ALA A 1 99 ? 2.994 -15.925 -2.171 1.00 77.31 99 ALA A N 1
ATOM 806 C CA . ALA A 1 99 ? 3.544 -16.978 -3.029 1.00 77.31 99 ALA A CA 1
ATOM 807 C C . ALA A 1 99 ? 2.868 -16.966 -4.409 1.00 77.31 99 ALA A C 1
ATOM 809 O O . ALA A 1 99 ? 3.514 -17.189 -5.426 1.00 77.31 99 ALA A O 1
ATOM 810 N N . ASP A 1 100 ? 1.567 -16.668 -4.431 1.00 76.62 100 ASP A N 1
ATOM 811 C CA . ASP A 1 100 ? 0.743 -16.550 -5.628 1.00 76.62 100 ASP A CA 1
ATOM 812 C C . ASP A 1 100 ? -0.491 -15.657 -5.359 1.00 76.62 100 ASP A C 1
ATOM 814 O O . ASP A 1 100 ? -0.651 -15.067 -4.282 1.00 76.62 100 ASP A O 1
ATOM 818 N N . ASN A 1 101 ? -1.367 -15.531 -6.362 1.00 73.88 101 ASN A N 1
ATOM 819 C CA . ASN A 1 101 ? -2.578 -14.711 -6.274 1.00 73.88 101 ASN A CA 1
ATOM 820 C C . ASN A 1 101 ? -3.628 -15.255 -5.295 1.00 73.88 101 ASN A C 1
ATOM 822 O O . ASN A 1 101 ? -4.378 -14.458 -4.732 1.00 73.88 101 ASN A O 1
ATOM 826 N N . ASP A 1 102 ? -3.699 -16.567 -5.082 1.00 76.38 102 ASP A N 1
ATOM 827 C CA . ASP A 1 102 ? -4.685 -17.165 -4.177 1.00 76.38 102 ASP A CA 1
ATOM 828 C C . ASP A 1 102 ? -4.217 -17.004 -2.724 1.00 76.38 102 ASP A C 1
ATOM 830 O O . ASP A 1 102 ? -4.984 -16.593 -1.847 1.00 76.38 102 ASP A O 1
ATOM 834 N N . HIS A 1 103 ? -2.913 -17.180 -2.492 1.00 81.06 103 HIS A N 1
ATOM 835 C CA . HIS A 1 103 ? -2.245 -16.926 -1.223 1.00 81.06 103 HIS A CA 1
ATOM 836 C C . HIS A 1 103 ? -2.420 -15.466 -0.773 1.00 81.06 103 HIS A C 1
ATOM 838 O O . HIS A 1 103 ? -2.581 -15.205 0.421 1.00 81.06 103 HIS A O 1
ATOM 844 N N . LYS A 1 104 ? -2.501 -14.505 -1.707 1.00 85.06 104 LYS A N 1
ATOM 845 C CA . LYS A 1 104 ? -2.821 -13.103 -1.386 1.00 85.06 104 LYS A CA 1
ATOM 846 C C . LYS A 1 104 ? -4.119 -12.969 -0.590 1.00 85.06 104 LYS A C 1
ATOM 848 O O . LYS A 1 104 ? -4.141 -12.237 0.397 1.00 85.06 104 LYS A O 1
ATOM 853 N N . TYR A 1 105 ? -5.188 -13.670 -0.968 1.00 86.12 105 TYR A N 1
ATOM 854 C CA . TYR A 1 105 ? -6.458 -13.588 -0.240 1.00 86.12 105 TYR A CA 1
ATOM 855 C C . TYR A 1 105 ? -6.340 -14.161 1.173 1.00 86.12 105 TYR A C 1
ATOM 857 O O . TYR A 1 105 ? -6.816 -13.538 2.123 1.00 86.12 105 TYR A O 1
ATOM 865 N N . ALA A 1 106 ? -5.650 -15.293 1.326 1.00 86.69 106 ALA A N 1
ATOM 866 C CA . ALA A 1 106 ? -5.423 -15.908 2.630 1.00 86.69 106 ALA A CA 1
ATOM 867 C C . ALA A 1 106 ? -4.601 -15.005 3.566 1.00 86.69 106 ALA A C 1
ATOM 869 O O . ALA A 1 106 ? -4.979 -14.801 4.721 1.00 86.69 106 ALA A O 1
ATOM 870 N N . VAL A 1 107 ? -3.524 -14.394 3.063 1.00 89.69 107 VAL A N 1
ATOM 871 C CA . VAL A 1 107 ? -2.719 -13.425 3.826 1.00 89.69 107 VAL A CA 1
ATOM 872 C C . VAL A 1 107 ? -3.562 -12.219 4.235 1.00 89.69 107 VAL A C 1
ATOM 874 O O . VAL A 1 107 ? -3.477 -11.773 5.379 1.00 89.69 107 VAL A O 1
ATOM 877 N N . MET A 1 108 ? -4.419 -11.710 3.346 1.00 93.62 108 MET A N 1
ATOM 878 C CA . MET A 1 108 ? -5.260 -10.553 3.658 1.00 93.62 108 MET A CA 1
ATOM 879 C C . MET A 1 108 ? -6.348 -10.847 4.701 1.00 93.62 108 MET A C 1
ATOM 881 O O . MET A 1 108 ? -6.708 -9.943 5.456 1.00 93.62 108 MET A O 1
ATOM 885 N N . GLU A 1 109 ? -6.824 -12.088 4.819 1.00 92.50 109 GLU A N 1
ATOM 886 C CA . GLU A 1 109 ? -7.677 -12.506 5.945 1.00 92.50 109 GLU A CA 1
ATOM 887 C C . GLU A 1 109 ? -6.915 -12.451 7.280 1.00 92.50 109 GLU A C 1
ATOM 889 O O . GLU A 1 109 ? -7.450 -11.989 8.289 1.00 92.50 109 GLU A O 1
ATOM 894 N N . ILE A 1 110 ? -5.635 -12.834 7.298 1.00 90.81 110 ILE A N 1
ATOM 895 C CA . ILE A 1 110 ? -4.796 -12.735 8.504 1.00 90.81 110 ILE A CA 1
ATOM 896 C C . ILE A 1 110 ? -4.527 -11.270 8.858 1.00 90.81 110 ILE A C 1
ATOM 898 O O . ILE A 1 110 ? -4.640 -10.880 10.020 1.00 90.81 110 ILE A O 1
ATOM 902 N N . VAL A 1 111 ? -4.235 -10.433 7.860 1.00 94.12 111 VAL A N 1
ATOM 903 C CA . VAL A 1 111 ? -4.106 -8.980 8.052 1.00 94.12 111 VAL A CA 1
ATOM 904 C C . VAL A 1 111 ? -5.393 -8.399 8.641 1.00 94.12 111 VAL A C 1
ATOM 906 O O . VAL A 1 111 ? -5.331 -7.588 9.563 1.00 94.12 111 VAL A O 1
ATOM 909 N N . ALA A 1 112 ? -6.564 -8.837 8.175 1.00 95.31 112 ALA A N 1
ATOM 910 C CA . ALA A 1 112 ? -7.844 -8.394 8.719 1.00 95.31 112 ALA A CA 1
ATOM 911 C C . ALA A 1 112 ? -8.037 -8.810 10.191 1.00 95.31 112 ALA A C 1
ATOM 913 O O . ALA A 1 112 ? -8.528 -8.016 10.996 1.00 95.31 112 ALA A O 1
ATOM 914 N N . GLN A 1 113 ? -7.591 -10.007 10.581 1.00 92.81 113 GLN A N 1
ATOM 915 C CA . GLN A 1 113 ? -7.570 -10.410 11.992 1.00 92.81 113 GLN A CA 1
ATOM 916 C C . GLN A 1 113 ? -6.634 -9.538 12.830 1.00 92.81 113 GLN A C 1
ATOM 918 O O . GLN A 1 113 ? -6.988 -9.162 13.945 1.00 92.81 113 GLN A O 1
ATOM 923 N N . GLU A 1 114 ? -5.464 -9.174 12.305 1.00 92.69 114 GLU A N 1
ATOM 924 C CA . GLU A 1 114 ? -4.547 -8.257 12.989 1.00 92.69 114 GLU A CA 1
ATOM 925 C C . GLU A 1 114 ? -5.141 -6.849 13.134 1.00 92.69 114 GLU A C 1
ATOM 927 O O . GLU A 1 114 ? -4.998 -6.231 14.194 1.00 92.69 114 GLU A O 1
ATOM 932 N N . VAL A 1 115 ? -5.876 -6.370 12.124 1.00 95.38 115 VAL A N 1
ATOM 933 C CA . VAL A 1 115 ? -6.666 -5.131 12.205 1.00 95.38 115 VAL A CA 1
ATOM 934 C C . VAL A 1 115 ? -7.680 -5.208 13.349 1.00 95.38 115 VAL A C 1
ATOM 936 O O . VAL A 1 115 ? -7.736 -4.289 14.170 1.00 95.38 115 VAL A O 1
ATOM 939 N N . GLU A 1 116 ? -8.448 -6.300 13.444 1.00 94.62 116 GLU A N 1
ATOM 940 C CA . GLU A 1 116 ? -9.430 -6.519 14.518 1.00 94.62 116 GLU A CA 1
ATOM 941 C C . GLU A 1 116 ? -8.750 -6.561 15.893 1.00 94.62 116 GLU A C 1
ATOM 943 O O . GLU A 1 116 ? -9.108 -5.807 16.802 1.00 94.62 116 GLU A O 1
ATOM 948 N N . ARG A 1 117 ? -7.719 -7.403 16.027 1.00 91.69 117 ARG A N 1
ATOM 949 C CA . ARG A 1 117 ? -6.986 -7.657 17.273 1.00 91.69 117 ARG A CA 1
ATOM 950 C C . ARG A 1 117 ? -6.361 -6.389 17.840 1.00 91.69 117 ARG A C 1
ATOM 952 O O . ARG A 1 117 ? -6.390 -6.178 19.052 1.00 91.69 117 ARG A O 1
ATOM 959 N N . ARG A 1 118 ? -5.797 -5.545 16.974 1.00 92.19 118 ARG A N 1
ATOM 960 C CA . ARG A 1 118 ? -5.115 -4.300 17.359 1.00 92.19 118 ARG A CA 1
ATOM 961 C C . ARG A 1 118 ? -6.037 -3.087 17.372 1.00 92.19 118 ARG A C 1
ATOM 963 O O . ARG A 1 118 ? -5.584 -2.007 17.734 1.00 92.19 118 ARG A O 1
ATOM 970 N N . ARG A 1 119 ? -7.314 -3.258 17.009 1.00 94.25 119 ARG A N 1
ATOM 971 C CA . ARG A 1 119 ? -8.300 -2.174 16.878 1.00 94.25 119 ARG A CA 1
ATOM 972 C C . ARG A 1 119 ? -7.822 -1.064 15.935 1.00 94.25 119 ARG A C 1
ATOM 974 O O . ARG A 1 119 ? -8.089 0.110 16.179 1.00 94.25 119 ARG A O 1
ATOM 981 N N . ALA A 1 120 ? -7.117 -1.438 14.868 1.00 96.25 120 ALA A N 1
ATOM 982 C CA . ALA A 1 120 ? -6.659 -0.478 13.875 1.00 96.25 120 ALA A CA 1
ATOM 983 C C . ALA A 1 120 ? -7.862 0.164 13.164 1.00 96.25 120 ALA A C 1
ATOM 985 O O . ALA A 1 120 ? -8.846 -0.508 12.834 1.00 96.25 120 ALA A O 1
ATOM 986 N N . THR A 1 121 ? -7.782 1.474 12.948 1.00 96.75 121 THR A N 1
ATOM 987 C CA . THR A 1 121 ? -8.812 2.284 12.284 1.00 96.75 121 THR A CA 1
ATOM 988 C C . THR A 1 121 ? -8.424 2.678 10.866 1.00 96.75 121 THR A C 1
ATOM 990 O O . THR A 1 121 ? -9.269 3.191 10.139 1.00 96.75 121 THR A O 1
ATOM 993 N N . ALA A 1 122 ? -7.189 2.406 10.447 1.00 97.62 122 ALA A N 1
ATOM 994 C CA . ALA A 1 122 ? -6.769 2.495 9.058 1.00 97.62 122 ALA A CA 1
ATOM 995 C C . ALA A 1 122 ? -5.678 1.466 8.734 1.00 97.62 122 ALA A C 1
ATOM 997 O O . ALA A 1 122 ? -5.036 0.901 9.625 1.00 97.62 122 ALA A O 1
ATOM 998 N N . ILE A 1 123 ? -5.485 1.221 7.444 1.00 98.00 123 ILE A N 1
ATOM 999 C CA . ILE A 1 123 ? -4.425 0.387 6.892 1.00 98.00 123 ILE A CA 1
ATOM 1000 C C . ILE A 1 123 ? -3.820 1.076 5.669 1.00 98.00 123 ILE A C 1
ATOM 1002 O O . ILE A 1 123 ? -4.537 1.654 4.854 1.00 98.00 123 ILE A O 1
ATOM 1006 N N . ILE A 1 124 ? -2.499 0.994 5.538 1.00 97.94 124 ILE A N 1
ATOM 1007 C CA . ILE A 1 124 ? -1.780 1.323 4.305 1.00 97.94 124 ILE A CA 1
ATOM 1008 C C . ILE A 1 124 ? -0.998 0.081 3.886 1.00 97.94 124 ILE A C 1
ATOM 1010 O O . ILE A 1 124 ? -0.259 -0.475 4.694 1.00 97.94 124 ILE A O 1
ATOM 1014 N N . VAL A 1 125 ? -1.144 -0.353 2.639 1.00 97.62 125 VAL A N 1
ATOM 1015 C CA . VAL A 1 125 ? -0.373 -1.453 2.053 1.00 97.62 125 VAL A CA 1
ATOM 1016 C C . VAL A 1 125 ? 0.507 -0.892 0.948 1.00 97.62 125 VAL A C 1
ATOM 1018 O O . VAL A 1 125 ? -0.002 -0.264 0.023 1.00 97.62 125 VAL A O 1
ATOM 1021 N N . VAL A 1 126 ? 1.814 -1.113 1.060 1.00 97.38 126 VAL A N 1
ATOM 1022 C CA . VAL A 1 126 ? 2.830 -0.668 0.099 1.00 97.38 126 VAL A CA 1
ATOM 1023 C C . VAL A 1 126 ? 3.505 -1.894 -0.488 1.00 97.38 126 VAL A C 1
ATOM 1025 O O . VAL A 1 126 ? 3.903 -2.773 0.272 1.00 97.38 126 VAL A O 1
ATOM 1028 N N . GLY A 1 127 ? 3.669 -1.948 -1.804 1.00 95.75 127 GLY A N 1
ATOM 1029 C CA . GLY A 1 127 ? 4.426 -3.012 -2.456 1.00 95.75 127 GLY A CA 1
ATOM 1030 C C . GLY A 1 127 ? 4.556 -2.809 -3.959 1.00 95.75 127 GLY A C 1
ATOM 1031 O O . GLY A 1 127 ? 4.025 -1.847 -4.519 1.00 95.75 127 GLY A O 1
ATOM 1032 N N . GLU A 1 128 ? 5.259 -3.732 -4.603 1.00 94.69 128 GLU A N 1
ATOM 1033 C CA . GLU A 1 128 ? 5.344 -3.820 -6.059 1.00 94.69 128 GLU A CA 1
ATOM 1034 C C . GLU A 1 128 ? 4.153 -4.591 -6.629 1.00 94.69 128 GLU A C 1
ATOM 1036 O O . GLU A 1 128 ? 3.695 -5.590 -6.068 1.00 94.69 128 GLU A O 1
ATOM 1041 N N . VAL A 1 129 ? 3.645 -4.125 -7.766 1.00 92.88 129 VAL A N 1
ATOM 1042 C CA . VAL A 1 129 ? 2.580 -4.782 -8.522 1.00 92.88 129 VAL A CA 1
ATOM 1043 C C . VAL A 1 129 ? 2.874 -4.725 -10.015 1.00 92.88 129 VAL A C 1
ATOM 1045 O O . VAL A 1 129 ? 3.551 -3.822 -10.498 1.00 92.88 129 VAL A O 1
ATOM 1048 N N . TRP A 1 130 ? 2.291 -5.661 -10.758 1.00 93.69 130 TRP A N 1
ATOM 1049 C CA . TRP A 1 130 ? 2.180 -5.551 -12.208 1.00 93.69 130 TRP A CA 1
ATOM 1050 C C . TRP A 1 130 ? 0.896 -4.814 -12.569 1.00 93.69 130 TRP A C 1
ATOM 1052 O O . TRP A 1 130 ? -0.186 -5.179 -12.099 1.00 93.69 130 TRP A O 1
ATOM 1062 N N . VAL A 1 131 ? 1.006 -3.814 -13.435 1.00 92.06 131 VAL A N 1
ATOM 1063 C CA . VAL A 1 131 ? -0.130 -3.121 -14.049 1.00 92.06 131 VAL A CA 1
ATOM 1064 C C . VAL A 1 131 ? -0.110 -3.335 -15.554 1.00 92.06 131 VAL A C 1
ATOM 1066 O O . VAL A 1 131 ? 0.925 -3.638 -16.138 1.00 92.06 131 VAL A O 1
ATOM 1069 N N . ALA A 1 132 ? -1.270 -3.229 -16.188 1.00 92.19 132 ALA A N 1
ATOM 1070 C CA . ALA A 1 132 ? -1.411 -3.390 -17.626 1.00 92.19 132 ALA A CA 1
ATOM 1071 C C . ALA A 1 132 ? -2.472 -2.418 -18.154 1.00 92.19 132 ALA A C 1
ATOM 1073 O O . ALA A 1 132 ? -3.404 -2.085 -17.411 1.00 92.19 132 ALA A O 1
ATOM 1074 N N . PRO A 1 133 ? -2.358 -1.975 -19.417 1.00 88.50 133 PRO A N 1
ATOM 1075 C CA . PRO A 1 133 ? -3.402 -1.186 -20.054 1.00 88.50 133 PRO A CA 1
ATOM 1076 C C . PRO A 1 133 ? -4.714 -1.979 -20.126 1.00 88.50 133 PRO A C 1
ATOM 1078 O O . PRO A 1 133 ? -4.718 -3.203 -20.279 1.00 88.50 133 PRO A O 1
ATOM 1081 N N . PHE A 1 134 ? -5.839 -1.273 -20.010 1.00 87.75 134 PHE A N 1
ATOM 1082 C CA . PHE A 1 134 ? -7.159 -1.880 -20.152 1.00 87.75 134 PHE A CA 1
ATOM 1083 C C . PHE A 1 134 ? -7.414 -2.276 -21.614 1.00 87.75 134 PHE A C 1
ATOM 1085 O O . PHE A 1 134 ? -7.313 -1.439 -22.509 1.00 87.75 134 PHE A O 1
ATOM 1092 N N . ASP A 1 135 ? -7.789 -3.536 -21.841 1.00 88.50 135 ASP A N 1
ATOM 1093 C CA . ASP A 1 135 ? -8.174 -4.065 -23.153 1.00 88.50 135 ASP A CA 1
ATOM 1094 C C . ASP A 1 135 ? -9.682 -4.384 -23.153 1.00 88.50 135 ASP A C 1
ATOM 1096 O O . ASP A 1 135 ? -10.097 -5.349 -22.500 1.00 88.50 135 ASP A O 1
ATOM 1100 N N . PRO A 1 136 ? -10.526 -3.623 -23.878 1.00 91.06 136 PRO A N 1
ATOM 1101 C CA . PRO A 1 136 ? -11.968 -3.862 -23.909 1.00 91.06 136 PRO A CA 1
ATOM 1102 C C . PRO A 1 136 ? -12.342 -5.204 -24.552 1.00 91.06 136 PRO A C 1
ATOM 1104 O O . PRO A 1 136 ? -13.424 -5.721 -24.279 1.00 91.06 136 PRO A O 1
ATOM 1107 N N . ASN A 1 137 ? -11.463 -5.795 -25.369 1.00 93.19 137 ASN A N 1
ATOM 1108 C CA . ASN A 1 137 ? -11.683 -7.113 -25.967 1.00 93.19 137 ASN A CA 1
ATOM 1109 C C . ASN A 1 137 ? -11.324 -8.255 -25.005 1.00 93.19 137 ASN A C 1
ATOM 1111 O O . ASN A 1 137 ? -11.696 -9.405 -25.238 1.00 93.19 137 ASN A O 1
ATOM 1115 N N . ALA A 1 138 ? -10.608 -7.954 -23.921 1.00 89.75 138 ALA A N 1
ATOM 1116 C CA . ALA A 1 138 ? -10.230 -8.910 -22.889 1.00 89.75 138 ALA A CA 1
ATOM 1117 C C . ALA A 1 138 ? -10.324 -8.273 -21.487 1.00 89.75 138 ALA A C 1
ATOM 1119 O O . ALA A 1 138 ? -9.321 -8.197 -20.774 1.00 89.75 138 ALA A O 1
ATOM 1120 N N . PRO A 1 139 ? -11.527 -7.857 -21.044 1.00 86.50 139 PRO A N 1
ATOM 1121 C CA . PRO A 1 139 ? -11.704 -7.047 -19.833 1.00 86.50 139 PRO A CA 1
ATOM 1122 C C . PRO A 1 139 ? -11.307 -7.769 -18.536 1.00 86.50 139 PRO A C 1
ATOM 1124 O O . PRO A 1 139 ? -11.111 -7.132 -17.506 1.00 86.50 139 PRO A O 1
ATOM 1127 N N . TYR A 1 140 ? -11.183 -9.099 -18.580 1.00 86.62 140 TYR A N 1
ATOM 1128 C CA . TYR A 1 140 ? -10.776 -9.941 -17.454 1.00 86.62 140 TYR A CA 1
ATOM 1129 C C . TYR A 1 140 ? -9.314 -10.414 -17.541 1.00 86.62 140 TYR A C 1
ATOM 1131 O O . TYR A 1 140 ? -8.898 -11.245 -16.730 1.00 86.62 140 TYR A O 1
ATOM 1139 N N . ARG A 1 141 ? -8.530 -9.929 -18.520 1.00 88.25 141 ARG A N 1
ATOM 1140 C CA . ARG A 1 141 ? -7.106 -10.273 -18.644 1.00 88.25 141 ARG A CA 1
ATOM 1141 C C . ARG A 1 141 ? -6.365 -9.786 -17.401 1.00 88.25 141 ARG A C 1
ATOM 1143 O O . ARG A 1 141 ? -6.484 -8.628 -17.006 1.00 88.25 141 ARG A O 1
ATOM 1150 N N . ARG A 1 142 ? -5.581 -10.667 -16.781 1.00 86.38 142 ARG A N 1
ATOM 1151 C CA . ARG A 1 142 ? -4.741 -10.281 -15.644 1.00 86.38 142 ARG A CA 1
ATOM 1152 C C . ARG A 1 142 ? -3.516 -9.537 -16.158 1.00 86.38 142 ARG A C 1
ATOM 1154 O O . ARG A 1 142 ? -3.019 -9.831 -17.241 1.00 86.38 142 ARG A O 1
ATOM 1161 N N . ALA A 1 143 ? -2.976 -8.632 -15.34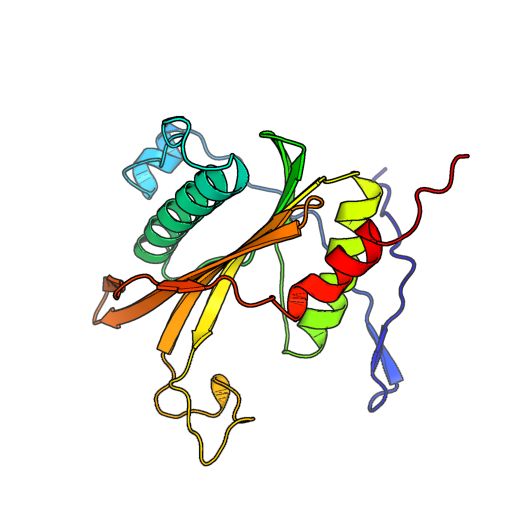4 1.00 89.38 143 ALA A N 1
ATOM 1162 C CA . ALA A 1 143 ? -1.772 -7.893 -15.717 1.00 89.38 143 ALA A CA 1
ATOM 1163 C C . ALA A 1 143 ? -0.602 -8.828 -16.064 1.00 89.38 143 ALA A C 1
ATOM 1165 O O . ALA A 1 143 ? 0.082 -8.588 -17.048 1.00 89.38 143 ALA A O 1
ATOM 1166 N N . ILE A 1 144 ? -0.423 -9.934 -15.328 1.00 87.62 144 ILE A N 1
ATOM 1167 C CA . ILE A 1 144 ? 0.654 -10.909 -15.581 1.00 87.62 144 ILE A CA 1
ATOM 1168 C C . ILE A 1 144 ? 0.597 -11.529 -16.989 1.00 87.62 144 ILE A C 1
ATOM 1170 O O . ILE A 1 144 ? 1.647 -11.781 -17.583 1.00 87.62 144 ILE A O 1
ATOM 1174 N N . ASP A 1 145 ? -0.614 -11.683 -17.533 1.00 89.56 145 ASP A N 1
ATOM 1175 C CA . ASP A 1 145 ? -0.881 -12.262 -18.853 1.00 89.56 145 ASP A CA 1
ATOM 1176 C C . ASP A 1 145 ? -0.767 -11.219 -19.981 1.00 89.56 145 ASP A C 1
ATOM 1178 O O . ASP A 1 145 ? -0.869 -11.562 -21.158 1.00 89.56 145 ASP A O 1
ATOM 1182 N N . CYS A 1 146 ? -0.585 -9.936 -19.649 1.00 90.62 146 CYS A N 1
ATOM 1183 C CA . CYS A 1 146 ? -0.417 -8.875 -20.632 1.00 90.62 146 CYS A CA 1
ATOM 1184 C C . CYS A 1 146 ? 1.061 -8.759 -21.051 1.00 90.62 146 CYS A C 1
ATOM 1186 O O . CYS A 1 146 ? 1.930 -8.585 -20.188 1.00 90.62 146 CYS A O 1
ATOM 1188 N N . PRO A 1 147 ? 1.376 -8.809 -22.359 1.00 89.31 147 PRO A N 1
ATOM 1189 C CA . PRO A 1 147 ? 2.732 -8.556 -22.847 1.00 89.31 147 PRO A CA 1
ATOM 1190 C C . PRO A 1 147 ? 3.224 -7.140 -22.526 1.00 89.31 147 PRO A C 1
ATOM 1192 O O . PRO A 1 147 ? 4.392 -6.954 -22.212 1.00 89.31 147 PRO A O 1
ATOM 1195 N N . GLU A 1 148 ? 2.316 -6.165 -22.542 1.00 91.25 148 GLU A N 1
ATOM 1196 C CA . GLU A 1 148 ? 2.589 -4.742 -22.296 1.00 91.25 148 GLU A CA 1
ATOM 1197 C C . GLU A 1 148 ? 2.514 -4.364 -20.808 1.00 91.25 148 GLU A C 1
ATOM 1199 O O . GLU A 1 148 ? 2.356 -3.194 -20.460 1.00 91.25 148 GLU A O 1
ATOM 1204 N N . LYS A 1 149 ? 2.570 -5.350 -19.904 1.00 94.12 149 LYS A N 1
ATOM 1205 C CA . LYS A 1 149 ? 2.567 -5.071 -18.468 1.00 94.12 149 LYS A CA 1
ATOM 1206 C C . LYS A 1 149 ? 3.804 -4.278 -18.059 1.00 94.12 149 LYS A C 1
ATOM 1208 O O . LYS A 1 149 ? 4.900 -4.495 -18.574 1.00 94.12 149 LYS A O 1
ATOM 1213 N N . THR A 1 150 ? 3.634 -3.426 -17.064 1.00 93.62 150 THR A N 1
ATOM 1214 C CA . THR A 1 150 ? 4.714 -2.668 -16.437 1.00 93.62 150 THR A CA 1
ATOM 1215 C C . THR A 1 150 ? 4.701 -2.890 -14.932 1.00 93.62 150 THR A C 1
ATOM 1217 O O . THR A 1 150 ? 3.675 -3.253 -14.347 1.00 93.62 150 THR A O 1
ATOM 1220 N N . GLU A 1 151 ? 5.860 -2.726 -14.300 1.00 95.25 151 GLU A N 1
ATOM 1221 C CA . GLU A 1 151 ? 5.958 -2.742 -12.844 1.00 95.25 151 GLU A CA 1
ATOM 1222 C C . GLU A 1 151 ? 5.490 -1.394 -12.293 1.00 95.25 151 GLU A C 1
ATOM 1224 O O . GLU A 1 151 ? 5.653 -0.348 -12.926 1.00 95.25 151 GLU A O 1
ATOM 1229 N N . ALA A 1 152 ? 4.891 -1.407 -11.109 1.00 96.94 152 ALA A N 1
ATOM 1230 C CA . ALA A 1 152 ? 4.491 -0.200 -10.414 1.00 96.94 152 ALA A CA 1
ATOM 1231 C C . ALA A 1 152 ? 4.623 -0.359 -8.902 1.00 96.94 152 ALA A C 1
ATOM 1233 O O . ALA A 1 152 ? 4.392 -1.432 -8.346 1.00 96.94 152 ALA A O 1
ATOM 1234 N N . ILE A 1 153 ? 4.926 0.743 -8.221 1.00 97.62 153 ILE A N 1
ATOM 1235 C CA . ILE A 1 153 ? 4.708 0.853 -6.782 1.00 97.62 153 ILE A CA 1
ATOM 1236 C C . ILE A 1 153 ? 3.221 1.108 -6.570 1.00 97.62 153 ILE A C 1
ATOM 1238 O O . ILE A 1 153 ? 2.672 2.080 -7.097 1.00 97.62 153 ILE A O 1
ATOM 1242 N N . GLN A 1 154 ? 2.584 0.274 -5.757 1.00 97.25 154 GLN A N 1
ATOM 1243 C CA . GLN A 1 154 ? 1.227 0.488 -5.285 1.00 97.25 154 GLN A CA 1
ATOM 1244 C C . GLN A 1 154 ? 1.239 0.874 -3.808 1.00 97.25 154 GLN A C 1
ATOM 1246 O O . GLN A 1 154 ? 1.845 0.188 -2.986 1.00 97.25 154 GLN A O 1
ATOM 1251 N N . VAL A 1 155 ? 0.525 1.950 -3.469 1.00 98.00 155 VAL A N 1
ATOM 1252 C CA . VAL A 1 155 ? 0.205 2.302 -2.079 1.00 98.00 155 VAL A CA 1
ATOM 1253 C C . VAL A 1 155 ? -1.304 2.384 -1.938 1.00 98.00 155 VAL A C 1
ATOM 1255 O O . VAL A 1 155 ? -1.901 3.396 -2.294 1.00 98.00 155 VAL A O 1
ATOM 1258 N N . ALA A 1 156 ? -1.915 1.313 -1.441 1.00 98.00 156 ALA A N 1
ATOM 1259 C CA . ALA A 1 156 ? -3.346 1.260 -1.175 1.00 98.00 156 ALA A CA 1
ATOM 1260 C C . ALA A 1 156 ? -3.617 1.676 0.269 1.00 98.00 156 ALA A C 1
ATOM 1262 O O . ALA A 1 156 ? -3.046 1.114 1.204 1.00 98.00 156 ALA A O 1
ATOM 1263 N N . ALA A 1 157 ? -4.495 2.649 0.456 1.00 98.06 157 ALA A N 1
ATOM 1264 C CA . ALA A 1 157 ? -4.854 3.191 1.751 1.00 98.06 157 ALA A CA 1
ATOM 1265 C C . ALA A 1 157 ? -6.355 3.033 1.973 1.00 98.06 157 ALA A C 1
ATOM 1267 O O . ALA A 1 157 ? -7.153 3.272 1.068 1.00 98.06 157 ALA A O 1
ATOM 1268 N N . LEU A 1 158 ? -6.735 2.621 3.180 1.00 97.94 158 LEU A N 1
ATOM 1269 C CA . LEU A 1 158 ? -8.126 2.409 3.550 1.00 97.94 158 LEU A CA 1
ATOM 1270 C C . LEU A 1 158 ? -8.342 2.753 5.030 1.00 97.94 158 LEU A C 1
ATOM 1272 O O . LEU A 1 158 ? -7.595 2.293 5.896 1.00 97.94 158 LEU A O 1
ATOM 1276 N N . SER A 1 159 ? -9.396 3.509 5.337 1.00 97.19 159 SER A N 1
ATOM 1277 C CA . SER A 1 159 ? -9.820 3.830 6.701 1.00 97.19 159 SER A CA 1
ATOM 1278 C C . SER A 1 159 ? -11.163 3.198 7.067 1.00 97.19 159 SER A C 1
ATOM 1280 O O . SER A 1 159 ? -12.016 2.915 6.224 1.00 97.19 159 SER A O 1
ATOM 1282 N N . LYS A 1 160 ? -11.393 3.048 8.373 1.00 95.94 160 LYS A N 1
ATOM 1283 C CA . LYS A 1 160 ? -12.667 2.605 8.947 1.00 95.94 160 LYS A CA 1
ATOM 1284 C C . LYS A 1 160 ? -13.811 3.580 8.662 1.00 95.94 160 LYS A C 1
ATOM 1286 O O . LYS A 1 160 ? -14.963 3.157 8.650 1.00 95.94 160 LYS A O 1
ATOM 1291 N N . SER A 1 161 ? -13.513 4.862 8.438 1.00 94.19 161 SER A N 1
ATOM 1292 C CA . SER A 1 161 ? -14.518 5.857 8.046 1.00 94.19 161 SER A CA 1
ATOM 1293 C C . SER A 1 161 ? -14.919 5.760 6.571 1.00 94.19 161 SER A C 1
ATOM 1295 O O . SER A 1 161 ? -15.839 6.463 6.166 1.00 94.19 161 SER A O 1
ATOM 1297 N N . GLY A 1 162 ? -14.268 4.893 5.786 1.00 93.56 162 GLY A N 1
ATOM 1298 C CA . GLY A 1 162 ? -14.576 4.664 4.374 1.00 93.56 162 GLY A CA 1
ATOM 1299 C C . GLY A 1 162 ? -13.709 5.455 3.396 1.00 93.56 162 GLY A C 1
ATOM 1300 O O . GLY A 1 162 ? -13.959 5.387 2.199 1.00 93.56 162 GLY A O 1
ATOM 1301 N N . GLU A 1 163 ? -12.694 6.182 3.872 1.00 95.62 163 GLU A N 1
ATOM 1302 C CA . GLU A 1 163 ? -11.704 6.795 2.982 1.00 95.62 163 GLU A CA 1
ATOM 1303 C C . GLU A 1 163 ? -10.863 5.691 2.336 1.00 95.62 163 GLU A C 1
ATOM 1305 O O . GLU A 1 163 ? -10.266 4.880 3.044 1.00 95.62 163 GLU A O 1
ATOM 1310 N N . GLU A 1 164 ? -10.818 5.653 1.007 1.00 97.31 164 GLU A N 1
ATOM 1311 C CA . GLU A 1 164 ? -10.076 4.651 0.251 1.00 97.31 164 GLU A CA 1
ATOM 1312 C C . GLU A 1 164 ? -9.493 5.266 -1.015 1.00 97.31 164 GLU A C 1
ATOM 1314 O O . GLU A 1 164 ? -10.197 5.906 -1.791 1.00 97.31 164 GLU A O 1
ATOM 1319 N N . PHE A 1 165 ? -8.200 5.058 -1.228 1.00 97.75 165 PHE A N 1
ATOM 1320 C CA . PHE A 1 165 ? -7.529 5.452 -2.458 1.00 97.75 165 PHE A CA 1
ATOM 1321 C C . PHE A 1 165 ? -6.265 4.620 -2.649 1.00 97.75 165 PHE A C 1
ATOM 1323 O O . PHE A 1 165 ? -5.749 3.991 -1.724 1.00 97.75 165 PHE A O 1
ATOM 1330 N N . THR A 1 166 ? -5.753 4.616 -3.871 1.00 97.81 166 THR A N 1
ATOM 1331 C CA . THR A 1 166 ? -4.537 3.897 -4.232 1.00 97.81 166 THR A CA 1
ATOM 1332 C C . THR A 1 166 ? -3.642 4.780 -5.080 1.00 97.81 166 THR A C 1
ATOM 1334 O O . THR A 1 166 ? -4.066 5.249 -6.134 1.00 97.81 166 THR A O 1
ATOM 1337 N N . TYR A 1 167 ? -2.397 4.972 -4.644 1.00 97.75 167 TYR A N 1
ATOM 1338 C CA . TYR A 1 167 ? -1.340 5.458 -5.525 1.00 97.75 167 TYR A CA 1
ATOM 1339 C C . TYR A 1 167 ? -0.839 4.324 -6.405 1.00 97.75 167 TYR A C 1
ATOM 1341 O O . TYR A 1 167 ? -0.624 3.210 -5.922 1.00 97.75 167 TYR A O 1
ATOM 1349 N N . CYS A 1 168 ? -0.575 4.644 -7.663 1.00 97.19 168 CYS A N 1
ATOM 1350 C CA . CYS A 1 168 ? 0.145 3.786 -8.584 1.00 97.19 168 CYS A CA 1
ATOM 1351 C C . CYS A 1 168 ? 1.254 4.601 -9.250 1.00 97.19 168 CYS A C 1
ATOM 1353 O O . CYS A 1 168 ? 0.978 5.604 -9.907 1.00 97.19 168 CYS A O 1
ATOM 1355 N N . VAL A 1 169 ? 2.503 4.175 -9.068 1.00 97.81 169 VAL A N 1
ATOM 1356 C CA . VAL A 1 169 ? 3.687 4.809 -9.661 1.00 97.81 169 VAL A CA 1
ATOM 1357 C C . VAL A 1 169 ? 4.380 3.775 -10.545 1.00 97.81 169 VAL A C 1
ATOM 1359 O O . VAL A 1 169 ? 5.124 2.947 -10.015 1.00 97.81 169 VAL A O 1
ATOM 1362 N N . PRO A 1 170 ? 4.128 3.774 -11.866 1.00 96.75 170 PRO A N 1
ATOM 1363 C CA . PRO A 1 170 ? 4.821 2.892 -12.794 1.00 96.75 170 PRO A CA 1
ATOM 1364 C C . PRO A 1 170 ? 6.330 3.114 -12.731 1.00 96.75 170 PRO A C 1
ATOM 1366 O O . PRO A 1 170 ? 6.786 4.237 -12.505 1.00 96.75 170 PRO A O 1
ATOM 1369 N N . PHE A 1 171 ? 7.112 2.069 -12.960 1.00 96.00 171 PHE A N 1
ATOM 1370 C CA . PHE A 1 171 ? 8.551 2.195 -13.106 1.00 96.00 171 PHE A CA 1
ATOM 1371 C C . PHE A 1 171 ? 9.116 1.200 -14.119 1.00 96.00 171 PHE A C 1
ATOM 1373 O O . PHE A 1 171 ? 8.507 0.181 -14.440 1.00 96.00 171 PHE A O 1
ATOM 1380 N N . GLY A 1 172 ? 10.298 1.524 -14.634 1.00 92.81 172 GLY A N 1
ATOM 1381 C CA . GLY A 1 172 ? 11.100 0.640 -15.472 1.00 92.81 172 GLY A CA 1
ATOM 1382 C C . GLY A 1 172 ? 12.545 0.591 -14.988 1.00 92.81 172 GLY A C 1
ATOM 1383 O O . GLY A 1 172 ? 13.035 1.539 -14.368 1.00 92.81 172 GLY A O 1
ATOM 1384 N N . LYS A 1 173 ? 13.231 -0.515 -15.284 1.00 89.56 173 LYS A N 1
ATOM 1385 C CA . LYS A 1 173 ? 14.655 -0.713 -14.990 1.00 89.56 173 LYS A CA 1
ATOM 1386 C C . LYS A 1 173 ? 15.456 -0.483 -16.276 1.00 89.56 173 LYS A C 1
ATOM 1388 O O . LYS A 1 173 ? 15.180 -1.131 -17.281 1.00 89.56 173 LYS A O 1
ATOM 1393 N N . ASN A 1 174 ? 16.423 0.434 -16.257 1.00 84.31 174 ASN A N 1
ATOM 1394 C CA . ASN A 1 174 ? 17.345 0.671 -17.373 1.00 84.31 174 ASN A CA 1
ATOM 1395 C C . ASN A 1 174 ? 18.794 0.661 -16.873 1.00 84.31 174 ASN A C 1
ATOM 1397 O O . ASN A 1 174 ? 19.139 1.525 -16.075 1.00 84.31 174 ASN A O 1
ATOM 1401 N N . GLU A 1 175 ? 19.596 -0.309 -17.329 1.00 68.12 175 GLU A N 1
ATOM 1402 C CA . GLU A 1 175 ? 21.069 -0.387 -17.211 1.00 68.12 175 GLU A CA 1
ATOM 1403 C C . GLU A 1 175 ? 21.690 0.119 -15.881 1.00 68.12 175 GLU A C 1
ATOM 1405 O O . GLU A 1 175 ? 22.781 0.664 -15.913 1.00 68.12 175 GLU A O 1
ATOM 1410 N N . GLU A 1 176 ? 21.012 -0.084 -14.731 1.00 74.94 176 GLU A N 1
ATOM 1411 C CA . GLU A 1 176 ? 21.365 0.278 -13.323 1.00 74.94 176 GLU A CA 1
AT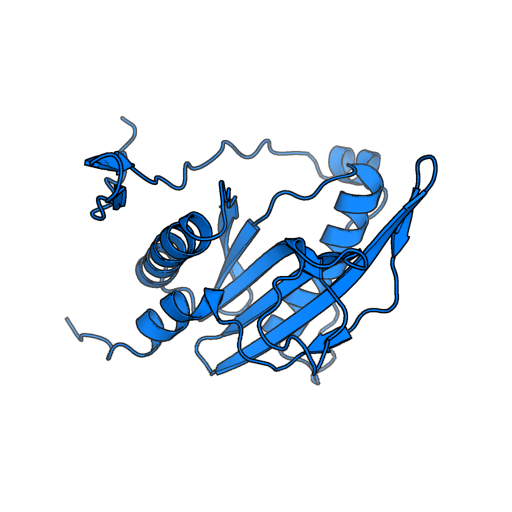OM 1412 C C . GLU A 1 176 ? 20.495 1.358 -12.646 1.00 74.94 176 GLU A C 1
ATOM 1414 O O . GLU A 1 176 ? 20.671 1.636 -11.460 1.00 74.94 176 GLU A O 1
ATOM 1419 N N . LYS A 1 177 ? 19.523 1.963 -13.334 1.00 87.56 177 LYS A N 1
ATOM 1420 C CA . LYS A 1 177 ? 18.645 2.989 -12.744 1.00 87.56 177 LYS A CA 1
ATOM 1421 C C . LYS A 1 177 ? 17.172 2.645 -12.874 1.00 87.56 177 LYS A C 1
ATOM 1423 O O . LYS A 1 177 ? 16.715 2.114 -13.886 1.00 87.56 177 LYS A O 1
ATOM 1428 N N . ILE A 1 178 ? 16.423 3.015 -11.841 1.00 92.69 178 ILE A N 1
ATOM 1429 C CA . ILE A 1 178 ? 14.965 2.935 -11.829 1.00 92.69 178 ILE A CA 1
ATOM 1430 C C . ILE A 1 178 ? 14.398 4.275 -12.272 1.00 92.69 178 ILE A C 1
ATOM 1432 O O . ILE A 1 178 ? 14.715 5.323 -11.705 1.00 92.69 178 ILE A O 1
ATOM 1436 N N . LEU A 1 179 ? 13.568 4.227 -13.308 1.00 94.25 179 LEU A N 1
ATOM 1437 C CA . LEU A 1 179 ? 12.883 5.384 -13.862 1.00 94.25 179 LEU A CA 1
ATOM 1438 C C . LEU A 1 179 ? 11.419 5.321 -13.449 1.00 94.25 179 LEU A C 1
ATOM 1440 O O . LEU A 1 179 ? 10.715 4.386 -13.821 1.00 94.25 179 LEU A O 1
ATOM 1444 N N . PHE A 1 180 ? 10.973 6.314 -12.683 1.00 96.00 180 PHE A N 1
ATOM 1445 C CA . PHE A 1 180 ? 9.577 6.443 -12.275 1.00 96.00 180 PHE A CA 1
ATOM 1446 C C . PHE A 1 180 ? 8.775 7.170 -13.354 1.00 96.00 180 PHE A C 1
ATOM 1448 O O . PHE A 1 180 ? 9.181 8.235 -13.820 1.00 96.00 180 PHE A O 1
ATOM 1455 N N . GLY A 1 181 ? 7.642 6.588 -13.733 1.00 94.75 181 GLY A N 1
ATOM 1456 C CA . GLY A 1 181 ? 6.644 7.207 -14.595 1.00 94.75 181 GLY A CA 1
ATOM 1457 C C . GLY A 1 181 ? 5.733 8.175 -13.840 1.00 94.75 181 GLY A C 1
ATOM 1458 O O . GLY A 1 181 ? 5.926 8.459 -12.655 1.00 94.75 181 GLY A O 1
ATOM 1459 N N . GLU A 1 182 ? 4.721 8.676 -14.547 1.00 95.50 182 GLU A N 1
ATOM 1460 C CA . GLU A 1 182 ? 3.702 9.555 -13.975 1.00 95.50 182 GLU A CA 1
ATOM 1461 C C . GLU A 1 182 ? 2.857 8.810 -12.935 1.00 95.50 182 GLU A C 1
ATOM 1463 O O . GLU A 1 182 ? 2.371 7.702 -13.172 1.00 95.50 182 GLU A O 1
ATOM 1468 N N . GLU A 1 183 ? 2.699 9.419 -11.760 1.00 96.12 183 GLU A N 1
ATOM 1469 C CA . GLU A 1 183 ? 1.883 8.844 -10.701 1.00 96.12 183 GLU A CA 1
ATOM 1470 C C . GLU A 1 183 ? 0.397 9.063 -10.956 1.00 96.12 183 GLU A C 1
ATOM 1472 O O . GLU A 1 183 ? -0.036 10.119 -11.407 1.00 96.12 183 GLU A O 1
ATOM 1477 N N . THR A 1 184 ? -0.399 8.068 -10.590 1.00 96.19 184 THR A N 1
ATOM 1478 C CA . THR A 1 184 ? -1.856 8.155 -10.634 1.00 96.19 184 THR A CA 1
ATOM 1479 C C . THR A 1 184 ? -2.437 7.865 -9.259 1.00 96.19 184 THR A C 1
ATOM 1481 O O . THR A 1 184 ? -1.852 7.133 -8.454 1.00 96.19 184 THR A O 1
ATOM 1484 N N . ILE A 1 185 ? -3.597 8.460 -8.986 1.00 96.31 185 ILE A N 1
ATOM 1485 C CA . ILE A 1 185 ? -4.395 8.197 -7.790 1.00 96.31 185 ILE A CA 1
ATOM 1486 C C . ILE A 1 185 ? -5.745 7.677 -8.258 1.00 96.31 185 ILE A C 1
ATOM 1488 O O . ILE A 1 185 ? -6.389 8.290 -9.106 1.00 96.31 185 ILE A O 1
ATOM 1492 N N . SER A 1 186 ? -6.165 6.548 -7.704 1.00 93.75 186 SER A N 1
ATOM 1493 C CA . SER A 1 186 ? -7.467 5.951 -7.975 1.00 93.75 186 SER A CA 1
ATOM 1494 C C . SER A 1 186 ? -8.261 5.827 -6.685 1.00 93.75 186 SER A C 1
ATOM 1496 O O . SER A 1 186 ? -7.752 5.308 -5.694 1.00 93.75 186 SER A O 1
ATOM 1498 N N . GLU A 1 187 ? -9.516 6.263 -6.711 1.00 93.38 187 GLU A N 1
ATOM 1499 C CA . GLU A 1 187 ? -10.495 6.066 -5.630 1.00 93.38 187 GLU A CA 1
ATOM 1500 C C . GLU A 1 187 ? -11.317 4.780 -5.841 1.00 93.38 187 GLU A C 1
ATOM 1502 O O . GLU A 1 187 ? -12.316 4.531 -5.167 1.00 93.38 187 GLU A O 1
ATOM 1507 N N . MET A 1 188 ? -10.906 3.938 -6.797 1.00 88.19 188 MET A N 1
ATOM 1508 C CA . MET A 1 188 ? -11.563 2.660 -7.040 1.00 88.19 188 MET A CA 1
ATOM 1509 C C . MET A 1 188 ? -11.337 1.703 -5.860 1.00 88.19 188 MET A C 1
ATOM 1511 O O . MET A 1 188 ? -10.202 1.564 -5.389 1.00 88.19 188 MET A O 1
ATOM 1515 N N . PRO A 1 189 ? -12.377 0.975 -5.416 1.00 88.06 189 PRO A N 1
ATOM 1516 C CA . PRO A 1 189 ? -12.246 0.016 -4.331 1.00 88.06 189 PRO A CA 1
ATOM 1517 C C . PRO A 1 189 ? -11.199 -1.069 -4.612 1.00 88.06 189 PRO A C 1
ATOM 1519 O O . PRO A 1 189 ? -11.235 -1.761 -5.629 1.00 88.06 189 PRO A O 1
ATOM 1522 N N . SER A 1 190 ? -10.305 -1.288 -3.654 1.00 90.25 190 SER A N 1
ATOM 1523 C CA . SER A 1 190 ? -9.323 -2.366 -3.675 1.00 90.25 190 SER A CA 1
ATOM 1524 C C . SER A 1 190 ? -9.959 -3.687 -3.245 1.00 90.25 190 SER A C 1
ATOM 1526 O O . SER A 1 190 ? -10.286 -3.900 -2.073 1.00 90.25 190 SER A O 1
ATOM 1528 N N . ASN A 1 191 ? -10.082 -4.623 -4.187 1.00 90.56 191 ASN A N 1
ATOM 1529 C CA . ASN A 1 191 ? -10.683 -5.941 -3.939 1.00 90.56 191 ASN A CA 1
ATOM 1530 C C . ASN A 1 191 ? -9.937 -6.757 -2.871 1.00 90.56 191 ASN A C 1
ATOM 1532 O O . ASN A 1 191 ? -10.550 -7.498 -2.107 1.00 90.56 191 ASN A O 1
ATOM 1536 N N . PHE A 1 192 ? -8.618 -6.600 -2.765 1.00 92.19 192 PHE A N 1
ATOM 1537 C CA . PHE A 1 192 ? -7.826 -7.342 -1.781 1.00 92.19 192 PHE A CA 1
ATOM 1538 C C . PHE A 1 192 ? -7.979 -6.815 -0.344 1.00 92.19 192 PHE A C 1
ATOM 1540 O O . PHE A 1 192 ? -7.614 -7.511 0.597 1.00 92.19 192 PHE A O 1
ATOM 1547 N N . LEU A 1 193 ? -8.547 -5.617 -0.157 1.00 95.50 193 LEU A N 1
ATOM 1548 C CA . LEU A 1 193 ? -8.853 -5.055 1.164 1.00 95.50 193 LEU A CA 1
ATOM 1549 C C . LEU A 1 193 ? -10.266 -5.416 1.651 1.00 95.50 193 LEU A C 1
ATOM 1551 O O . LEU A 1 193 ? -10.659 -5.038 2.755 1.00 95.50 193 LEU A O 1
ATOM 1555 N N . VAL A 1 194 ? -11.037 -6.178 0.867 1.00 95.62 194 VAL A N 1
ATOM 1556 C CA . VAL A 1 194 ? -12.381 -6.644 1.247 1.00 95.62 194 VAL A CA 1
ATOM 1557 C C . VAL A 1 194 ? -12.415 -7.348 2.616 1.00 95.62 194 VAL A C 1
ATOM 1559 O O . VAL A 1 194 ? -13.328 -7.039 3.386 1.00 95.62 194 VAL A O 1
ATOM 1562 N N . PRO A 1 195 ? -11.457 -8.224 2.990 1.00 95.56 195 PRO A N 1
ATOM 1563 C CA . PRO A 1 195 ? -11.425 -8.816 4.331 1.00 95.56 195 PRO A CA 1
ATOM 1564 C C . PRO A 1 195 ? -11.396 -7.774 5.460 1.00 95.56 195 PRO A C 1
ATOM 1566 O O . PRO A 1 195 ? -12.149 -7.878 6.429 1.00 95.56 195 PRO A O 1
ATOM 1569 N N . VAL A 1 196 ? -10.603 -6.708 5.305 1.00 96.62 196 VAL A N 1
ATOM 1570 C CA . VAL A 1 196 ? -10.507 -5.613 6.285 1.00 96.62 196 VAL A CA 1
ATOM 1571 C C . VAL A 1 196 ? -11.835 -4.861 6.394 1.00 96.62 196 VAL A C 1
ATOM 1573 O O . VAL A 1 196 ? -12.336 -4.636 7.497 1.00 96.62 196 VAL A O 1
ATOM 1576 N N . LYS A 1 197 ? -12.466 -4.551 5.253 1.00 96.38 197 LYS A N 1
ATOM 1577 C CA . LYS A 1 197 ? -13.791 -3.907 5.213 1.00 96.38 197 LYS A CA 1
ATOM 1578 C C . LYS A 1 197 ? -14.842 -4.738 5.952 1.00 96.38 197 LYS A C 1
ATOM 1580 O O . LYS A 1 197 ? -15.622 -4.192 6.731 1.00 96.38 197 LYS A O 1
ATOM 1585 N N . LYS A 1 198 ? -14.833 -6.064 5.760 1.00 95.44 198 LYS A N 1
ATOM 1586 C CA . LYS A 1 198 ? -15.750 -6.986 6.450 1.00 95.44 198 LYS A CA 1
ATOM 1587 C C . LYS A 1 198 ? -15.587 -6.924 7.966 1.00 95.44 198 LYS A C 1
ATOM 1589 O O . LYS A 1 198 ? -16.595 -6.906 8.662 1.00 95.44 198 LYS A O 1
ATOM 1594 N N . ILE A 1 199 ? -14.355 -6.879 8.480 1.00 94.69 199 ILE A N 1
ATOM 1595 C CA . ILE A 1 199 ? -14.095 -6.760 9.923 1.00 94.69 199 ILE A CA 1
ATOM 1596 C C . ILE A 1 199 ? -14.712 -5.485 10.492 1.00 94.69 199 ILE A C 1
ATOM 1598 O O . ILE A 1 199 ? -15.405 -5.545 11.504 1.00 94.69 199 ILE A O 1
ATOM 1602 N N . TRP A 1 200 ? -14.508 -4.340 9.845 1.00 95.38 200 TRP A N 1
ATOM 1603 C CA . TRP A 1 200 ? -15.054 -3.078 10.344 1.00 95.38 200 TRP A CA 1
ATOM 1604 C C . TRP A 1 200 ? -16.569 -2.949 10.197 1.00 95.38 200 TRP A C 1
ATOM 1606 O O . TRP A 1 200 ? -17.179 -2.236 10.992 1.00 95.38 200 TRP A O 1
ATOM 1616 N N . ALA A 1 201 ? -17.169 -3.641 9.227 1.00 93.50 201 ALA A N 1
ATOM 1617 C CA . ALA A 1 201 ? -18.618 -3.704 9.058 1.00 93.50 201 ALA A CA 1
ATOM 1618 C C . ALA A 1 201 ? -19.314 -4.579 10.118 1.00 93.50 201 ALA A C 1
ATOM 1620 O O . ALA A 1 201 ? -20.529 -4.471 10.295 1.00 93.50 201 ALA A O 1
ATOM 1621 N N . LYS A 1 202 ? -18.581 -5.449 10.834 1.00 88.50 202 LYS A N 1
ATOM 1622 C CA . LYS A 1 202 ? -19.169 -6.232 11.926 1.00 88.50 202 LYS A CA 1
ATOM 1623 C C . LYS A 1 202 ? -19.669 -5.280 13.022 1.00 88.50 202 LYS A C 1
ATOM 1625 O O . LYS A 1 202 ? -18.912 -4.416 13.468 1.00 88.50 202 LYS A O 1
ATOM 1630 N N . PRO A 1 203 ? -20.906 -5.449 13.518 1.00 75.25 203 PRO A N 1
ATOM 1631 C CA . PRO A 1 203 ? -21.383 -4.672 14.651 1.00 75.25 203 PRO A CA 1
ATOM 1632 C C . PRO A 1 203 ? -20.486 -4.940 15.862 1.00 75.25 203 PRO A C 1
ATOM 1634 O O . PRO A 1 203 ? -20.217 -6.094 16.203 1.00 75.25 203 PRO A O 1
ATOM 1637 N N . THR A 1 204 ? -20.015 -3.873 16.511 1.00 67.50 204 THR A N 1
ATOM 1638 C CA . THR A 1 204 ? -19.202 -3.972 17.724 1.00 67.50 204 THR A CA 1
ATOM 1639 C C . THR A 1 204 ? -19.987 -4.765 18.769 1.00 67.50 204 THR A C 1
ATOM 1641 O O . THR A 1 204 ? -20.973 -4.263 19.312 1.00 67.50 204 THR A O 1
ATOM 1644 N N . ARG A 1 205 ? -19.580 -6.008 19.060 1.00 57.66 205 ARG A N 1
ATOM 1645 C CA . ARG A 1 205 ? -20.138 -6.746 20.197 1.00 57.66 205 ARG A CA 1
ATOM 1646 C C . ARG A 1 205 ? -19.746 -5.982 21.458 1.00 57.66 205 ARG A C 1
ATOM 1648 O O . ARG A 1 205 ? -18.573 -5.955 21.819 1.00 57.66 205 ARG A O 1
ATOM 1655 N N . ARG A 1 206 ? -20.720 -5.322 22.091 1.00 46.28 206 ARG A N 1
ATOM 1656 C CA . ARG A 1 206 ? -20.581 -4.867 23.476 1.00 46.28 206 ARG A CA 1
ATOM 1657 C C . ARG A 1 206 ? -20.476 -6.138 24.323 1.00 46.28 206 ARG A C 1
ATOM 1659 O O . ARG A 1 206 ? -21.440 -6.899 24.368 1.00 46.28 206 ARG A O 1
ATOM 1666 N N . LEU A 1 207 ? -19.282 -6.411 24.846 1.00 41.31 207 LEU A N 1
ATOM 1667 C CA . LEU A 1 207 ? -19.092 -7.335 25.965 1.00 41.31 207 LEU A CA 1
ATOM 1668 C C . LEU A 1 207 ? -19.504 -6.625 27.253 1.00 41.31 207 LEU A C 1
ATOM 1670 O O . LEU A 1 207 ? -19.227 -5.404 27.337 1.00 41.31 207 LEU A O 1
#

Solvent-accessible surface area (backbone atoms only — not comparable to full-atom values): 12556 Å² total; per-residue (Å²): 133,86,80,78,80,76,68,92,65,80,42,66,44,80,93,76,68,45,76,46,81,75,70,84,66,86,68,86,75,80,85,73,54,73,65,58,47,35,70,70,60,69,62,79,78,61,85,63,81,87,82,79,86,66,56,67,65,56,42,51,51,53,36,51,47,56,43,49,53,51,43,30,59,72,67,76,56,62,79,29,34,40,36,33,20,44,89,93,42,79,77,44,76,43,74,54,85,64,89,48,80,69,48,42,56,58,53,31,46,52,51,22,49,51,34,60,76,69,62,39,44,29,40,39,37,40,29,73,42,69,42,48,80,89,42,89,92,47,78,81,65,52,31,87,79,37,89,77,39,41,44,22,44,34,36,41,37,41,35,73,91,66,55,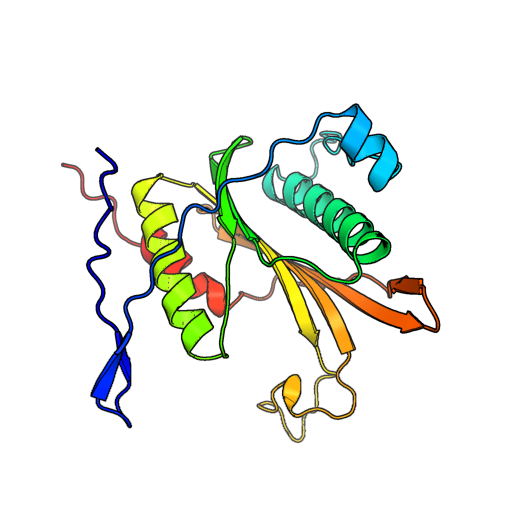50,37,29,41,38,33,34,40,48,82,52,103,90,44,65,47,75,52,78,70,46,79,40,70,65,83,61,75,75,49,46,48,41,53,54,57,68,69,50,78,82,77,84,125

Foldseek 3Di:
DDPDPQDPDWDADVVVRDTDRDDLDPDPPPDDDPVRCCVQLVDQQDQDDCPPPDALQRRVLVNVQVVQVSCCFRVVFDFKWKFFADRNDGQDIGGDDAPDDVSLLVRLLVVLVVCLVSVGFKMKIWGKDKDDDQDPVCNPDDSVNDPRIFIWIKIWIAGLVGQTKIKTWTWDDDPSGIDTDDIDMGSDDDPSNVSNNVSSPPPPPDD

Sequence (207 aa):
MSSFSHYRIVWLKLPTLEIEYYSIRDMPIKQFSKEELLQKYGKLVGPQPNNGDKSILFRLATQFKEQAKIMLAVDGELLTIAMLLSEDKILHMLPLHFADNDHKYAVMEIVAQEVERRRATAIIVVGEVWVAPFDPNAPYRRAIDCPEKTEAIQVAALSKSGEEFTYCVPFGKNEEKILFGEETISEMPSNFLVPVKKIWAKPTRRL

Secondary structure (DSSP, 8-state):
-------S--EE-TTT-PEE-------------HHHHHHHHS---PPPP--SSS-HHHHHHHHHHHHHHHHHHHHS---EEEEEEETTEEEEEEEE--SSHHHHHHHHHHHHHHHHHHT-SEEEEEEEEEE----TTSTT--GGG-TT-EEEEEEEEEETTS-EEEEEEEEEEETTEEEE---EEE-S--GGGHHHHHHHHS-----

Mean predicted aligned error: 7.75 Å